Protein AF-A0A1Q3M7L3-F1 (afdb_monomer_lite)

pLDDT: mean 85.65, std 17.69, range [36.06, 98.81]

Secondary structure (DSSP, 8-state):
---PPPPPP--SSSSSSSSSSTTSTTSTT-TTTT-PPPPPPHHHHHHHS-TT-TTHHHHHHHHHHHHHHTT----HHHHHHHHHHHHHHHSS-SS-B-TTHHHHHHHHHHHHHHHHHHHHH-HHHHHHHHHHHHHHHHHSS-GGG-HHHHHHH--BSHHHHHHHHHHHHHHHHH----SSTTGGGGSSHHHHHHH-S--EETTTTEEHHHHHHT-SS---HHHHHHHHTSHHHHHHHHHHHHHSS----SSHHHHHHHHHH-TTHHHHHHHHHHHHHHTT----

Sequence (284 aa):
MNQSFSTRPLLKTFSLLAISISLAACGDNAWWSNSKEPEMKAEQITTVLPPRVNDRQSWSQDIFDIMQQLSIPKTKQNVCSIVAVVDQESNFVADPAVPGLGEKAVKEINTRLKEKFEAKLGETIGGTVAGYFEDVLKNQPSPENNYMSQMRKVRTEREPDLLYREIFDYMSKHYHVSALTGAAKLVGQDIGEKMNPITTLGSMQVHINYAKEHKRQSGNIAELRNDLYTQYGGLYYGIHRLMEYSADYDKAIYRFADYNSGMYSSRNAAFQKMLEVIQGNKVK

Structure (mmCIF, N/CA/C/O backbone):
data_AF-A0A1Q3M7L3-F1
#
_entry.id   AF-A0A1Q3M7L3-F1
#
loop_
_atom_site.group_PDB
_atom_site.id
_atom_site.type_symbol
_atom_site.label_atom_id
_atom_site.label_alt_id
_atom_site.label_comp_id
_atom_site.label_asym_id
_atom_site.label_entity_id
_atom_site.label_seq_id
_atom_site.pdbx_PDB_ins_code
_atom_site.Cartn_x
_atom_site.Cartn_y
_atom_site.Cartn_z
_atom_site.occupancy
_atom_site.B_iso_or_equiv
_atom_site.auth_seq_id
_atom_site.auth_comp_id
_atom_site.auth_asym_id
_atom_site.auth_atom_id
_atom_site.pdbx_PDB_model_num
ATOM 1 N N . MET A 1 1 ? -55.343 39.597 83.951 1.00 40.25 1 MET A N 1
ATOM 2 C CA . MET A 1 1 ? -54.090 40.015 83.284 1.00 40.25 1 MET A CA 1
ATOM 3 C C . MET A 1 1 ? -53.702 38.907 82.320 1.00 40.25 1 MET A C 1
ATOM 5 O O . MET A 1 1 ? -53.258 37.862 82.770 1.00 40.25 1 MET A O 1
ATOM 9 N N . ASN A 1 2 ? -53.979 39.090 81.028 1.00 36.06 2 ASN A N 1
ATOM 10 C CA . ASN A 1 2 ? -53.700 38.099 79.984 1.00 36.06 2 ASN A CA 1
ATOM 11 C C . ASN A 1 2 ? -52.287 38.324 79.436 1.00 36.06 2 ASN A C 1
ATOM 13 O O . ASN A 1 2 ? -51.985 39.433 79.002 1.00 36.06 2 ASN A O 1
ATOM 17 N N . GLN A 1 3 ? -51.447 37.286 79.423 1.00 40.72 3 GLN A N 1
ATOM 18 C CA . GLN A 1 3 ? -50.219 37.265 78.627 1.00 40.72 3 GLN A CA 1
ATOM 19 C C . GLN A 1 3 ? -50.398 36.316 77.439 1.00 40.72 3 GLN A C 1
ATOM 21 O O . GLN A 1 3 ? -50.829 35.176 77.593 1.00 40.72 3 GLN A O 1
ATOM 26 N N . SER A 1 4 ? -50.091 36.837 76.254 1.00 39.91 4 SER A N 1
ATOM 27 C CA . SER A 1 4 ? -50.074 36.142 74.969 1.00 39.91 4 SER A CA 1
ATOM 28 C C . SER A 1 4 ? -48.699 35.503 74.753 1.00 39.91 4 SER A C 1
ATOM 30 O O . SER A 1 4 ? -47.684 36.184 74.901 1.00 39.91 4 SER A O 1
ATOM 32 N N . PHE A 1 5 ? -48.658 34.219 74.389 1.00 44.41 5 PHE A N 1
ATOM 33 C CA . PHE A 1 5 ? -47.443 33.550 73.919 1.00 44.41 5 PHE A CA 1
ATOM 34 C C . PHE A 1 5 ? -47.392 33.580 72.386 1.00 44.41 5 PHE A C 1
ATOM 36 O O . PHE A 1 5 ? -48.286 33.085 71.705 1.00 44.41 5 PHE A O 1
ATOM 43 N N . SER A 1 6 ? -46.317 34.171 71.864 1.00 47.88 6 SER A N 1
ATOM 44 C CA . SER A 1 6 ? -45.993 34.298 70.441 1.00 47.88 6 SER A CA 1
ATOM 45 C C . SER A 1 6 ? -45.294 33.036 69.914 1.00 47.88 6 SER A C 1
ATOM 47 O O . SER A 1 6 ? -44.302 32.579 70.486 1.00 47.88 6 SER A O 1
ATOM 49 N N . THR A 1 7 ? -45.797 32.471 68.815 1.00 51.16 7 THR A N 1
ATOM 50 C CA . THR A 1 7 ? -45.207 31.336 68.085 1.00 51.16 7 THR A CA 1
ATOM 51 C C . THR A 1 7 ? -44.156 31.803 67.068 1.00 51.16 7 THR A C 1
ATOM 53 O O . THR A 1 7 ? -44.411 32.699 66.265 1.00 51.16 7 THR A O 1
ATOM 56 N N . ARG A 1 8 ? -42.975 31.167 67.082 1.00 51.12 8 ARG A N 1
ATOM 57 C CA . ARG A 1 8 ? -41.821 31.407 66.186 1.00 51.12 8 ARG A CA 1
ATOM 58 C C . ARG A 1 8 ? -42.100 31.040 64.711 1.00 51.12 8 ARG A C 1
ATOM 60 O O . ARG A 1 8 ? -42.781 30.043 64.480 1.00 51.12 8 ARG A O 1
ATOM 67 N N . PRO A 1 9 ? -41.453 31.694 63.720 1.00 47.62 9 PRO A N 1
ATOM 68 C CA . PRO A 1 9 ? -41.341 31.180 62.359 1.00 47.62 9 PRO A CA 1
ATOM 69 C C . PRO A 1 9 ? -39.987 30.468 62.168 1.00 47.62 9 PRO A C 1
ATOM 71 O O . PRO A 1 9 ? -38.929 31.082 62.275 1.00 47.62 9 PRO A O 1
ATOM 74 N N . LEU A 1 10 ? -39.999 29.168 61.876 1.00 54.94 10 LEU A N 1
ATOM 75 C CA . LEU A 1 10 ? -38.794 28.370 61.592 1.00 54.94 10 LEU A CA 1
ATOM 76 C C . LEU A 1 10 ? -39.088 27.424 60.421 1.00 54.94 10 LEU A C 1
ATOM 78 O O . LEU A 1 10 ? -39.133 26.212 60.569 1.00 54.94 10 LEU A O 1
ATOM 82 N N . LEU A 1 11 ? -39.401 27.993 59.255 1.00 52.62 11 LEU A N 1
ATOM 83 C CA . LEU A 1 11 ? -39.770 27.216 58.065 1.00 52.62 11 LEU A CA 1
ATOM 84 C C . LEU A 1 11 ? -39.484 27.995 56.771 1.00 52.62 11 LEU A C 1
ATOM 86 O O . LEU A 1 11 ? -40.368 28.179 55.947 1.00 52.62 11 LEU A O 1
ATOM 90 N N . LYS A 1 12 ? -38.257 28.508 56.588 1.00 50.28 12 LYS A N 1
ATOM 91 C CA . LYS A 1 12 ? -37.830 29.121 55.306 1.00 50.28 12 LYS A CA 1
ATOM 92 C C . LYS A 1 12 ? -36.346 28.930 54.948 1.00 50.28 12 LYS A C 1
ATOM 94 O O . LYS A 1 12 ? -35.769 29.781 54.283 1.00 50.28 12 LYS A O 1
ATOM 99 N N . THR A 1 13 ? -35.710 27.825 55.338 1.00 49.66 13 THR A N 1
ATOM 100 C CA . THR A 1 13 ? -34.283 27.594 55.002 1.00 49.66 13 THR A CA 1
ATOM 101 C C . THR A 1 13 ? -33.955 26.251 54.352 1.00 49.66 13 THR A C 1
ATOM 103 O O . THR A 1 13 ? -32.808 26.046 53.975 1.00 49.66 13 THR A O 1
ATOM 106 N N . PHE A 1 14 ? -34.927 25.365 54.108 1.00 47.59 14 PHE A N 1
ATOM 107 C CA . PHE A 1 14 ? -34.635 24.047 53.517 1.00 47.59 14 PHE A CA 1
ATOM 108 C C . PHE A 1 14 ? -34.722 23.961 51.982 1.00 47.59 14 PHE A C 1
ATOM 110 O O . PHE A 1 14 ? -34.291 22.962 51.416 1.00 47.59 14 PHE A O 1
ATOM 117 N N . SER A 1 15 ? -35.198 24.992 51.274 1.00 51.97 15 SER A N 1
ATOM 118 C CA . SER A 1 15 ? -35.387 24.912 49.809 1.00 51.97 15 SER A CA 1
ATOM 119 C C . SER A 1 15 ? -34.178 25.324 48.959 1.00 51.97 15 SER A C 1
ATOM 121 O O . SER A 1 15 ? -34.205 25.108 47.753 1.00 51.97 15 SER A O 1
ATOM 123 N N . LEU A 1 16 ? -33.109 25.882 49.541 1.00 47.12 16 LEU A N 1
ATOM 124 C CA . LEU A 1 16 ? -31.930 26.328 48.776 1.00 47.12 16 LEU A CA 1
ATOM 125 C C . LEU A 1 16 ? -30.779 25.308 48.735 1.00 47.12 16 LEU A C 1
ATOM 127 O O . LEU A 1 16 ? -29.874 25.464 47.922 1.00 47.12 16 LEU A O 1
ATOM 131 N N . LEU A 1 17 ? -30.817 24.247 49.550 1.00 49.66 17 LEU A N 1
ATOM 132 C CA . LEU A 1 17 ? -29.747 23.238 49.580 1.00 49.66 17 LEU A CA 1
ATOM 133 C C . LEU A 1 17 ? -29.962 22.076 48.590 1.00 49.66 17 LEU A C 1
ATOM 135 O O . LEU A 1 17 ? -29.024 21.351 48.282 1.00 49.66 17 LEU A O 1
ATOM 139 N N . ALA A 1 18 ? -31.182 21.895 48.074 1.00 51.25 18 ALA A N 1
ATOM 140 C CA . ALA A 1 18 ? -31.504 20.785 47.173 1.00 51.25 18 ALA A CA 1
ATOM 141 C C . ALA A 1 18 ? -31.146 21.059 45.698 1.00 51.25 18 ALA A C 1
ATOM 143 O O . ALA A 1 18 ? -30.992 20.120 44.927 1.00 51.25 18 ALA A O 1
ATOM 144 N N . ILE A 1 19 ? -30.977 22.326 45.298 1.00 49.59 19 ILE A N 1
ATOM 145 C CA . ILE A 1 19 ? -30.688 22.696 43.899 1.00 49.59 19 ILE A CA 1
ATOM 146 C C . ILE A 1 19 ? -29.181 22.624 43.590 1.00 49.59 19 ILE A C 1
ATOM 148 O O . ILE A 1 19 ? -28.793 22.341 42.456 1.00 49.59 19 ILE A O 1
ATOM 152 N N . SER A 1 20 ? -28.317 22.794 44.593 1.00 49.03 20 SER A N 1
ATOM 153 C CA . SER A 1 20 ? -26.857 22.794 44.430 1.00 49.03 20 SER A CA 1
ATOM 154 C C . SER A 1 20 ? -26.228 21.401 44.282 1.00 49.03 20 SER A C 1
ATOM 156 O O . SER A 1 20 ? -25.102 21.306 43.803 1.00 49.03 20 SER A O 1
ATOM 158 N N . ILE A 1 21 ? -26.940 20.315 44.610 1.00 52.62 21 ILE A N 1
ATOM 159 C CA . ILE A 1 21 ? -26.426 18.939 44.442 1.00 52.62 21 ILE A CA 1
ATOM 160 C C . ILE A 1 21 ? -26.586 18.449 42.988 1.00 52.62 21 ILE A C 1
ATOM 162 O O . ILE A 1 21 ? -25.805 17.627 42.515 1.00 52.62 21 ILE A O 1
ATOM 166 N N . SER A 1 22 ? -27.526 19.015 42.227 1.00 51.97 22 SER A N 1
ATOM 167 C CA . SER A 1 22 ? -27.792 18.645 40.825 1.00 51.97 22 SER A CA 1
ATOM 168 C C . SER A 1 22 ? -26.721 19.108 39.825 1.00 51.97 22 SER A C 1
ATOM 170 O O . SER A 1 22 ? -26.665 18.587 38.716 1.00 51.97 22 SER A O 1
ATOM 172 N N . LEU A 1 23 ? -25.857 20.060 40.195 1.00 52.12 23 LEU A N 1
ATOM 173 C CA . LEU A 1 23 ? -24.807 20.601 39.313 1.00 52.12 23 LEU A CA 1
ATOM 174 C C . LEU A 1 23 ? -23.451 19.889 39.451 1.00 52.12 23 LEU A C 1
ATOM 176 O O . LEU A 1 23 ? -22.585 20.076 38.603 1.00 52.12 23 LEU A O 1
ATOM 180 N N . ALA A 1 24 ? -23.264 19.040 40.468 1.00 50.50 24 ALA A N 1
ATOM 181 C CA . ALA A 1 24 ? -22.031 18.265 40.649 1.00 50.50 24 ALA A CA 1
ATOM 182 C C . ALA A 1 24 ? -22.032 16.914 39.900 1.00 50.50 24 ALA A C 1
ATOM 184 O O . ALA A 1 24 ? -21.013 16.229 39.869 1.00 50.50 24 ALA A O 1
ATOM 185 N N . ALA A 1 25 ? -23.154 16.526 39.279 1.00 45.81 25 ALA A N 1
ATOM 186 C CA . ALA A 1 25 ? -23.297 15.251 38.568 1.00 45.81 25 ALA A CA 1
ATOM 187 C C . ALA A 1 25 ? -22.811 15.278 37.101 1.00 45.81 25 ALA A C 1
ATOM 189 O O . ALA A 1 25 ? -22.721 14.225 36.476 1.00 45.81 25 ALA A O 1
ATOM 190 N N . CYS A 1 26 ? -22.467 16.454 36.564 1.00 50.59 26 CYS A N 1
ATOM 191 C CA . CYS A 1 26 ? -21.961 16.639 35.195 1.00 50.59 26 CYS A CA 1
ATOM 192 C C . CYS A 1 26 ? -20.503 17.133 35.172 1.00 50.59 26 CYS A C 1
ATOM 194 O O . CYS A 1 26 ? -20.131 17.930 34.316 1.00 50.59 26 CYS A O 1
ATOM 196 N N . GLY A 1 27 ? -19.692 16.716 36.146 1.00 48.38 27 GLY A N 1
ATOM 197 C CA . GLY A 1 27 ? -18.242 16.905 36.116 1.00 48.38 27 GLY A CA 1
ATOM 198 C C . GLY A 1 27 ? -17.534 15.616 35.707 1.00 48.38 27 GLY A C 1
ATOM 199 O O . GLY A 1 27 ? -18.051 14.525 35.951 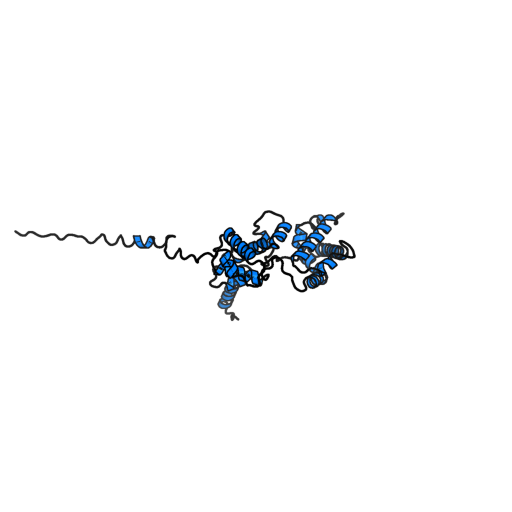1.00 48.38 27 GLY A O 1
ATOM 200 N N . ASP A 1 28 ? -16.320 15.732 35.167 1.00 54.16 28 ASP A N 1
ATOM 201 C CA . ASP A 1 28 ? -15.468 14.611 34.723 1.00 54.16 28 ASP A CA 1
ATOM 202 C C . ASP A 1 28 ? -15.196 13.541 35.807 1.00 54.16 28 ASP A C 1
ATOM 204 O O . ASP A 1 28 ? -14.706 12.456 35.503 1.00 54.16 28 ASP A O 1
ATOM 208 N N . ASN A 1 29 ? -15.575 13.807 37.062 1.00 53.25 29 ASN A N 1
ATOM 209 C CA . ASN A 1 29 ? -15.469 12.922 38.225 1.00 53.25 29 ASN A CA 1
ATOM 210 C C . ASN A 1 29 ? -16.694 12.017 38.464 1.00 53.25 29 ASN A C 1
ATOM 212 O O . ASN A 1 29 ? -16.808 11.416 39.535 1.00 53.25 29 ASN A O 1
ATOM 216 N N . ALA A 1 30 ? -17.643 11.926 37.529 1.00 55.34 30 ALA A N 1
ATOM 217 C CA . ALA A 1 30 ? -18.762 11.006 37.685 1.00 55.34 30 ALA A CA 1
ATOM 218 C C . ALA A 1 30 ? -18.268 9.545 37.758 1.00 55.34 30 ALA A C 1
ATOM 220 O O . ALA A 1 30 ? -17.515 9.078 36.920 1.00 55.34 30 ALA A O 1
ATOM 221 N N . TRP A 1 31 ? -18.721 8.769 38.738 1.00 49.25 31 TRP A N 1
ATOM 222 C CA . TRP A 1 31 ? -18.405 7.337 38.878 1.00 49.25 31 TRP A CA 1
ATOM 223 C C . TRP A 1 31 ? -18.683 6.469 37.629 1.00 49.25 31 TRP A C 1
ATOM 225 O O . TRP A 1 31 ? -18.065 5.418 37.481 1.00 49.25 31 TRP A O 1
ATOM 235 N N . TRP A 1 32 ? -19.547 6.910 36.704 1.00 53.03 32 TRP A N 1
ATOM 236 C CA . TRP A 1 32 ? -19.733 6.285 35.386 1.00 53.03 32 TRP A CA 1
ATOM 237 C C . TRP A 1 32 ? -18.774 6.806 34.297 1.00 53.03 32 TRP A C 1
ATOM 239 O O . TRP A 1 32 ? -18.553 6.093 33.319 1.00 53.03 32 TRP A O 1
ATOM 249 N N . SER A 1 33 ? -18.167 7.995 34.448 1.00 45.88 33 SER A N 1
ATOM 250 C CA . SER A 1 33 ? -17.200 8.560 33.481 1.00 45.88 33 SER A CA 1
ATOM 251 C C . SER A 1 33 ? -15.890 7.767 33.430 1.00 45.88 33 SER A C 1
ATOM 253 O O . SER A 1 33 ? -15.196 7.778 32.416 1.00 45.88 33 SER A O 1
ATOM 255 N N . ASN A 1 34 ? -15.576 7.039 34.506 1.00 47.53 34 ASN A N 1
ATOM 256 C CA . ASN A 1 34 ? -14.353 6.250 34.656 1.00 47.53 34 ASN A CA 1
ATOM 257 C C . ASN A 1 34 ? -14.520 4.754 34.361 1.00 47.53 34 ASN A C 1
ATOM 259 O O . ASN A 1 34 ? -13.608 3.973 34.624 1.00 47.53 34 ASN A O 1
ATOM 263 N N . SER A 1 35 ? -15.631 4.334 33.755 1.00 48.34 35 SER A N 1
ATOM 264 C CA . SER A 1 35 ? -15.776 2.964 33.243 1.00 48.34 35 SER A CA 1
ATOM 265 C C . SER A 1 35 ? -15.018 2.760 31.920 1.00 48.34 35 SER A C 1
ATOM 267 O O . SER A 1 35 ? -15.532 2.168 30.975 1.00 48.34 35 SER A O 1
ATOM 269 N N . LYS A 1 36 ? -13.778 3.265 31.825 1.00 61.66 36 LYS A N 1
ATOM 270 C CA . LYS A 1 36 ? -12.899 2.938 30.699 1.00 61.66 36 LYS A CA 1
ATOM 271 C C . LYS A 1 36 ? -12.668 1.432 30.738 1.00 61.66 36 LYS A C 1
ATOM 273 O O . LYS A 1 36 ? -12.165 0.916 31.737 1.00 61.66 36 LYS A O 1
ATOM 278 N N . GLU A 1 37 ? -13.075 0.731 29.679 1.00 66.12 37 GLU A N 1
ATOM 279 C CA . GLU A 1 37 ? -12.712 -0.674 29.500 1.00 66.12 37 GLU A CA 1
ATOM 280 C C . GLU A 1 37 ? -11.207 -0.849 29.763 1.00 66.12 37 GLU A C 1
ATOM 282 O O . GLU A 1 37 ? -10.416 0.021 29.379 1.00 66.12 37 GLU A O 1
ATOM 287 N N . PRO A 1 38 ? -10.792 -1.944 30.423 1.00 80.38 38 PRO A N 1
ATOM 288 C CA . PRO A 1 38 ? -9.390 -2.155 30.746 1.00 80.38 38 PRO A CA 1
ATOM 289 C C . PRO A 1 38 ? -8.544 -2.151 29.468 1.00 80.38 38 PRO A C 1
ATOM 291 O O . PRO A 1 38 ? -8.836 -2.877 28.516 1.00 80.38 38 PRO A O 1
ATOM 294 N N . GLU A 1 39 ? -7.485 -1.339 29.456 1.00 90.75 39 GLU A N 1
ATOM 295 C CA . GLU A 1 39 ? -6.538 -1.310 28.344 1.00 90.75 39 GLU A CA 1
ATOM 296 C C . GLU A 1 39 ? -5.699 -2.591 28.311 1.00 90.75 39 GLU A C 1
ATOM 298 O O . GLU A 1 39 ? -5.135 -3.020 29.320 1.00 90.75 39 GLU A O 1
ATOM 303 N N . MET A 1 40 ? -5.606 -3.193 27.128 1.00 94.25 40 MET A N 1
ATOM 304 C CA . MET A 1 40 ? -4.792 -4.374 26.882 1.00 94.25 40 MET A CA 1
ATOM 305 C C . MET A 1 40 ? -3.304 -4.011 26.833 1.00 94.25 40 MET A C 1
ATOM 307 O O . MET A 1 40 ? -2.897 -3.048 26.181 1.00 94.25 40 MET A O 1
ATOM 311 N N . LYS A 1 41 ? -2.483 -4.836 27.486 1.00 94.50 41 LYS A N 1
ATOM 312 C CA . LYS A 1 41 ? -1.022 -4.855 27.334 1.00 94.50 41 LYS A CA 1
ATOM 313 C C . LYS A 1 41 ? -0.614 -5.647 26.089 1.00 94.50 41 LYS A C 1
ATOM 315 O O . LYS A 1 41 ? -1.384 -6.491 25.624 1.00 94.50 41 LYS A O 1
ATOM 320 N N . ALA A 1 42 ? 0.605 -5.437 25.594 1.00 93.12 42 ALA A N 1
ATOM 321 C CA . ALA A 1 42 ? 1.134 -6.139 24.420 1.00 93.12 42 ALA A CA 1
ATOM 322 C C . ALA A 1 42 ? 1.025 -7.674 24.543 1.00 93.12 42 ALA A C 1
ATOM 324 O O . ALA A 1 42 ? 0.589 -8.343 23.606 1.00 93.12 42 ALA A O 1
ATOM 325 N N . GLU A 1 43 ? 1.285 -8.247 25.724 1.00 94.25 43 GLU A N 1
ATOM 326 C CA . GLU A 1 43 ? 1.196 -9.698 25.947 1.00 94.25 43 GLU A CA 1
ATOM 327 C C . GLU A 1 43 ? -0.241 -10.217 25.821 1.00 94.25 43 GLU A C 1
ATOM 329 O O . GLU A 1 43 ? -0.471 -11.328 25.344 1.00 94.25 43 GLU A O 1
ATOM 334 N N . GLN A 1 44 ? -1.227 -9.408 26.219 1.00 95.81 44 GLN A N 1
ATOM 335 C CA . GLN A 1 44 ? -2.643 -9.738 26.061 1.00 95.81 44 GLN A CA 1
ATOM 336 C C . GLN A 1 44 ? -3.071 -9.625 24.597 1.00 95.81 44 GLN A C 1
ATOM 338 O O . GLN A 1 44 ? -3.879 -10.437 24.147 1.00 95.81 44 GLN A O 1
ATOM 343 N N . ILE A 1 45 ? -2.510 -8.680 23.835 1.00 96.94 45 ILE A N 1
ATOM 344 C CA . ILE A 1 45 ? -2.736 -8.587 22.386 1.00 96.94 45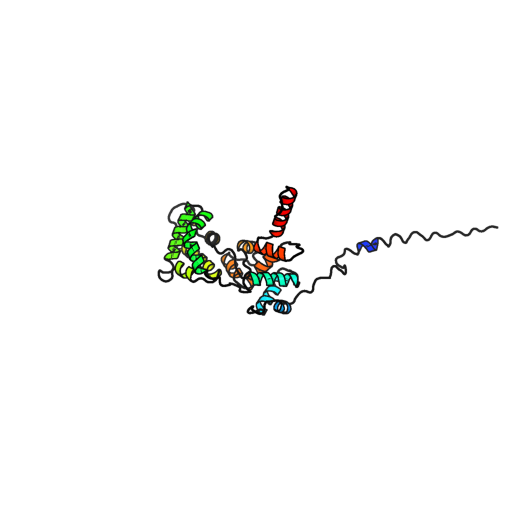 ILE A CA 1
ATOM 345 C C . ILE A 1 45 ? -2.229 -9.861 21.700 1.00 96.94 45 ILE A C 1
ATOM 347 O O . ILE A 1 45 ? -2.962 -10.450 20.910 1.00 96.94 45 ILE A O 1
ATOM 351 N N . THR A 1 46 ? -1.054 -10.381 22.076 1.00 97.62 46 THR A N 1
ATOM 352 C CA . THR A 1 46 ? -0.527 -11.654 21.541 1.00 97.62 46 THR A CA 1
ATOM 353 C C . THR A 1 46 ? -1.537 -12.806 21.653 1.00 97.62 46 THR A C 1
ATOM 355 O O . THR A 1 46 ? -1.614 -13.649 20.758 1.00 97.62 46 THR A O 1
ATOM 358 N N . THR A 1 47 ? -2.345 -12.845 22.721 1.00 95.25 47 THR A N 1
ATOM 359 C CA . THR A 1 47 ? -3.340 -13.915 22.938 1.00 95.25 47 THR A CA 1
ATOM 360 C C . THR A 1 47 ? -4.527 -13.886 21.978 1.00 95.25 47 THR A C 1
ATOM 362 O O . THR A 1 47 ? -5.164 -14.922 21.793 1.00 95.25 47 THR A O 1
ATOM 365 N N . VAL A 1 48 ? -4.825 -12.738 21.361 1.00 95.75 48 VAL A N 1
ATOM 366 C CA . VAL A 1 48 ? -5.940 -12.604 20.409 1.00 95.75 48 VAL A CA 1
ATOM 367 C C . VAL A 1 48 ? -5.494 -12.721 18.950 1.00 95.75 48 VAL A C 1
ATOM 369 O O . VAL A 1 48 ? -6.344 -12.787 18.064 1.00 95.75 48 VAL A O 1
ATOM 372 N N . LEU A 1 49 ? -4.184 -12.789 18.687 1.00 97.12 49 LEU A N 1
ATOM 373 C CA . LEU A 1 49 ? -3.654 -13.062 17.351 1.00 97.12 49 LEU A CA 1
ATOM 374 C C . LEU A 1 49 ? -3.883 -14.538 16.973 1.00 97.12 49 LEU A C 1
ATOM 376 O O . LEU A 1 49 ? -3.635 -15.426 17.802 1.00 97.12 49 LEU A O 1
ATOM 380 N N . PRO A 1 50 ? -4.276 -14.838 15.717 1.00 97.00 50 PRO A N 1
ATOM 381 C CA . PRO A 1 50 ? -4.441 -16.213 15.260 1.00 97.00 50 PRO A CA 1
ATOM 382 C C . PRO A 1 50 ? -3.162 -17.044 15.464 1.00 97.00 50 PRO A C 1
ATOM 384 O O . PRO A 1 50 ? -2.063 -16.560 15.191 1.00 97.00 50 PRO A O 1
ATOM 387 N N . PRO A 1 51 ? -3.258 -18.318 15.885 1.00 96.19 51 PRO A N 1
ATOM 388 C CA . PRO A 1 51 ? -2.086 -19.132 16.223 1.00 96.19 51 PRO A CA 1
ATOM 389 C C . PRO A 1 51 ? -1.164 -19.426 15.030 1.00 96.19 51 PRO A C 1
ATOM 391 O O . PRO A 1 51 ? -0.008 -19.775 15.239 1.00 96.19 51 PRO A O 1
ATOM 394 N N . ARG A 1 52 ? -1.663 -19.271 13.795 1.00 97.06 52 ARG A N 1
ATOM 395 C CA . ARG A 1 52 ? -0.898 -19.449 12.548 1.00 97.06 52 ARG A CA 1
ATOM 396 C C . ARG A 1 52 ? 0.022 -18.276 12.195 1.00 97.06 52 ARG A C 1
ATOM 398 O O . ARG A 1 52 ? 0.771 -18.377 11.230 1.00 97.06 52 ARG A O 1
ATOM 405 N N . VAL A 1 53 ? -0.090 -17.150 12.899 1.00 97.75 53 VAL A N 1
ATOM 406 C CA . VAL A 1 53 ? 0.712 -15.956 12.620 1.00 97.75 53 VAL A CA 1
ATOM 407 C C . VAL A 1 53 ? 2.156 -16.204 13.050 1.00 97.75 53 VAL A C 1
ATOM 409 O O . VAL A 1 53 ? 2.413 -16.646 14.172 1.00 97.75 53 VAL A O 1
ATOM 412 N N . ASN A 1 54 ? 3.100 -15.905 12.162 1.00 96.38 54 ASN A N 1
ATOM 413 C CA . ASN A 1 54 ? 4.523 -15.930 12.482 1.00 96.38 54 ASN A CA 1
ATOM 414 C C . ASN A 1 54 ? 4.899 -14.665 13.261 1.00 96.38 54 ASN A C 1
ATOM 416 O O . ASN A 1 54 ? 4.374 -13.594 12.981 1.00 96.38 54 ASN A O 1
ATOM 420 N N . ASP A 1 55 ? 5.804 -14.799 14.233 1.00 96.12 55 ASP A N 1
ATOM 421 C CA . ASP A 1 55 ? 6.293 -13.686 15.062 1.00 96.12 55 ASP A CA 1
ATOM 422 C C . ASP A 1 55 ? 5.180 -12.832 15.710 1.00 96.12 55 ASP A C 1
ATOM 424 O O . ASP A 1 55 ? 5.170 -11.602 15.670 1.00 96.12 55 ASP A O 1
ATOM 428 N N . ARG A 1 56 ? 4.195 -13.500 16.332 1.00 98.00 56 ARG A N 1
ATOM 429 C CA . ARG A 1 56 ? 3.061 -12.836 17.012 1.00 98.00 56 ARG A CA 1
ATOM 430 C C . ARG A 1 56 ? 3.483 -11.788 18.037 1.00 98.00 56 ARG A C 1
ATOM 432 O O . ARG A 1 56 ? 2.722 -10.858 18.271 1.00 98.00 56 ARG A O 1
ATOM 439 N N . GLN A 1 57 ? 4.650 -11.970 18.654 1.00 98.12 57 GLN A N 1
ATOM 440 C CA . GLN A 1 57 ? 5.205 -11.036 19.627 1.00 98.12 57 GLN A CA 1
ATOM 441 C C . GLN A 1 57 ? 5.565 -9.702 18.959 1.00 98.12 57 GLN A C 1
ATOM 443 O O . GLN A 1 57 ? 5.245 -8.651 19.503 1.00 98.12 57 GLN A O 1
ATOM 448 N N . SER A 1 58 ? 6.193 -9.734 17.778 1.00 98.44 58 SER A N 1
ATOM 449 C CA . SER A 1 58 ? 6.512 -8.514 17.036 1.00 98.44 58 SER A CA 1
ATOM 450 C C . SER A 1 58 ? 5.243 -7.791 16.574 1.00 98.44 58 SER A C 1
ATOM 452 O O . SER A 1 58 ? 5.099 -6.595 16.817 1.00 98.44 58 SER A O 1
ATOM 454 N N . TRP A 1 59 ? 4.270 -8.513 16.008 1.00 98.62 59 TRP A N 1
ATOM 455 C CA . TRP A 1 59 ? 2.999 -7.914 15.577 1.00 98.62 59 TRP A CA 1
ATOM 456 C C . TRP A 1 59 ? 2.192 -7.308 16.728 1.00 98.62 59 TRP A C 1
ATOM 458 O O . TRP A 1 59 ? 1.618 -6.232 16.576 1.00 98.62 59 TRP A O 1
ATOM 468 N N . SER A 1 60 ? 2.116 -7.985 17.878 1.00 98.44 60 SER A N 1
ATOM 469 C CA . SER A 1 60 ? 1.383 -7.457 19.031 1.00 98.44 60 SER A CA 1
ATOM 470 C C . SER A 1 60 ? 2.058 -6.228 19.633 1.00 98.44 60 SER A C 1
ATOM 472 O O . SER A 1 60 ? 1.353 -5.297 20.028 1.00 98.44 60 SER A O 1
ATOM 474 N N . GLN A 1 61 ? 3.394 -6.203 19.657 1.00 98.69 61 GLN A N 1
ATOM 475 C CA . GLN A 1 61 ? 4.167 -5.050 20.102 1.00 98.69 61 GLN A CA 1
ATOM 476 C C . GLN A 1 61 ? 3.953 -3.848 19.177 1.00 98.69 61 GLN A C 1
ATOM 478 O O . GLN A 1 61 ? 3.609 -2.773 19.659 1.00 98.69 61 GLN A O 1
ATOM 483 N N . ASP A 1 62 ? 4.035 -4.039 17.859 1.00 98.81 62 ASP A N 1
ATOM 484 C CA . ASP A 1 62 ? 3.797 -2.958 16.900 1.00 98.81 62 ASP A CA 1
ATOM 485 C C . ASP A 1 62 ? 2.367 -2.403 17.009 1.00 98.81 62 ASP A C 1
ATOM 487 O O . ASP A 1 62 ? 2.180 -1.188 17.041 1.00 98.81 62 ASP A O 1
ATOM 491 N N . ILE A 1 63 ? 1.346 -3.269 17.122 1.00 98.81 63 ILE A N 1
ATOM 492 C CA . ILE A 1 63 ? -0.047 -2.836 17.342 1.00 98.81 63 ILE A CA 1
ATOM 493 C C . ILE A 1 63 ? -0.151 -2.015 18.632 1.00 98.81 63 ILE A C 1
ATOM 495 O O . ILE A 1 63 ? -0.758 -0.943 18.624 1.00 98.81 63 ILE A O 1
ATOM 499 N N . PHE A 1 64 ? 0.439 -2.495 19.731 1.00 98.69 64 PHE A N 1
ATOM 500 C CA . PHE A 1 64 ? 0.443 -1.785 21.009 1.00 98.69 64 PHE A CA 1
ATOM 501 C C . PHE A 1 64 ? 1.076 -0.394 20.877 1.00 98.69 64 PHE A C 1
ATOM 503 O O . PHE A 1 64 ? 0.463 0.599 21.279 1.00 98.69 64 PHE A O 1
ATOM 510 N N . ASP A 1 65 ? 2.266 -0.319 20.281 1.00 98.75 65 ASP A N 1
ATOM 511 C CA . ASP A 1 65 ? 3.039 0.915 20.144 1.00 98.75 65 ASP A CA 1
ATOM 512 C C . ASP A 1 65 ? 2.343 1.923 19.230 1.00 98.75 65 ASP A C 1
ATOM 514 O O . ASP A 1 65 ? 2.289 3.111 19.545 1.00 98.75 65 ASP A O 1
ATOM 518 N N . ILE A 1 66 ? 1.741 1.465 18.130 1.00 98.69 66 ILE A N 1
ATOM 519 C CA . ILE A 1 66 ? 0.980 2.328 17.220 1.00 98.69 66 ILE A CA 1
ATOM 520 C C . ILE A 1 66 ? -0.270 2.870 17.911 1.00 98.69 66 ILE A C 1
ATOM 522 O O . ILE A 1 66 ? -0.533 4.070 17.840 1.00 98.69 66 ILE A O 1
ATOM 526 N N . MET A 1 67 ? -1.034 2.022 18.608 1.00 98.38 67 MET A N 1
ATOM 527 C CA . MET A 1 67 ? -2.208 2.480 19.358 1.00 98.38 67 MET A CA 1
ATOM 528 C C . MET A 1 67 ? -1.813 3.491 20.436 1.00 98.38 67 MET A C 1
ATOM 530 O O . MET A 1 67 ? -2.502 4.489 20.625 1.00 98.38 67 MET A O 1
ATOM 534 N N . GLN A 1 68 ? -0.682 3.270 21.110 1.00 98.00 68 GLN A N 1
ATOM 535 C CA . GLN A 1 68 ? -0.140 4.213 22.081 1.00 98.00 68 GLN A CA 1
ATOM 536 C C . GLN A 1 68 ? 0.259 5.544 21.428 1.00 98.00 68 GLN A C 1
ATOM 538 O O . GLN A 1 68 ? -0.088 6.602 21.950 1.00 98.00 68 GLN A O 1
ATOM 543 N N . GLN A 1 69 ? 0.958 5.502 20.292 1.00 97.88 69 GLN A N 1
ATOM 544 C CA . GLN A 1 69 ? 1.401 6.686 19.555 1.00 97.88 69 GLN A CA 1
ATOM 545 C C . GLN A 1 69 ? 0.222 7.522 19.041 1.00 97.88 69 GLN A C 1
ATOM 547 O O . GLN A 1 69 ? 0.253 8.747 19.132 1.00 97.88 69 GLN A O 1
ATOM 552 N N . LEU A 1 70 ? -0.818 6.867 18.525 1.00 97.38 70 LEU A N 1
ATOM 553 C CA . LEU A 1 70 ? -2.026 7.512 18.004 1.00 97.38 70 LEU A CA 1
ATOM 554 C C . LEU A 1 70 ? -3.045 7.851 19.104 1.00 97.38 70 LEU A C 1
ATOM 556 O O . LEU A 1 70 ? -4.113 8.374 18.823 1.00 97.38 70 LEU A O 1
ATOM 560 N N . SER A 1 71 ? -2.731 7.581 20.378 1.00 96.19 71 SER A N 1
ATOM 561 C CA . SER A 1 71 ? -3.658 7.775 21.505 1.00 96.19 71 SER A CA 1
ATOM 562 C C . SER A 1 71 ? -4.993 7.029 21.341 1.00 96.19 71 SER A C 1
ATOM 564 O O . SER A 1 71 ? -6.025 7.445 21.870 1.00 96.19 71 SER A O 1
ATOM 566 N N . ILE A 1 72 ? -4.972 5.891 20.644 1.00 95.56 72 ILE A N 1
ATOM 567 C CA . ILE A 1 72 ? -6.127 5.012 20.473 1.00 95.56 72 ILE A CA 1
ATOM 568 C C . ILE A 1 72 ? -6.294 4.173 21.751 1.00 95.56 72 ILE A C 1
ATOM 570 O O . ILE A 1 72 ? -5.359 3.468 22.152 1.00 95.56 72 ILE A O 1
ATOM 574 N N . PRO A 1 73 ? -7.485 4.164 22.380 1.00 94.25 73 PRO A N 1
ATOM 575 C CA . PRO A 1 73 ? -7.754 3.299 23.522 1.00 94.25 73 PRO A CA 1
ATOM 576 C C . PRO A 1 73 ? -7.527 1.825 23.171 1.00 94.25 73 PRO A C 1
ATOM 578 O O . PRO A 1 73 ? -8.118 1.305 22.220 1.00 94.25 73 PRO A O 1
ATOM 581 N N . LYS A 1 74 ? -6.707 1.127 23.962 1.00 95.44 74 LYS A N 1
ATOM 582 C CA . LYS A 1 74 ? -6.339 -0.288 23.757 1.00 95.44 74 LYS A CA 1
ATOM 583 C C . LYS A 1 74 ? -7.410 -1.248 24.275 1.00 95.44 74 LYS A C 1
ATOM 585 O O . LYS A 1 74 ? -7.114 -2.220 24.962 1.00 95.44 74 LYS A O 1
ATOM 590 N N . THR A 1 75 ? -8.671 -0.950 23.983 1.00 93.56 75 THR A N 1
ATOM 591 C CA . THR A 1 75 ? -9.803 -1.791 24.371 1.00 93.56 75 THR A CA 1
ATOM 592 C C . THR A 1 75 ? -9.809 -3.091 23.575 1.00 93.56 75 THR A C 1
ATOM 594 O O . THR A 1 75 ? -9.294 -3.154 22.454 1.00 93.56 75 THR A O 1
ATOM 597 N N . LYS A 1 76 ? -10.454 -4.132 24.112 1.00 91.94 76 LYS A N 1
ATOM 598 C CA . LYS A 1 76 ? -10.596 -5.412 23.403 1.00 91.94 76 LYS A CA 1
ATOM 599 C C . LYS A 1 76 ? -11.270 -5.229 22.045 1.00 91.94 76 LYS A C 1
ATOM 601 O O . LYS A 1 76 ? -10.841 -5.833 21.067 1.00 91.94 76 LYS A O 1
ATOM 606 N N . GLN A 1 77 ? -12.289 -4.375 21.969 1.00 90.56 77 GLN A N 1
ATOM 607 C CA . GLN A 1 77 ? -12.982 -4.082 20.717 1.00 90.56 77 GLN A CA 1
ATOM 608 C C . GLN A 1 77 ? -12.049 -3.461 19.668 1.00 90.56 77 GLN A C 1
ATOM 610 O O . GLN A 1 77 ? -12.042 -3.915 18.521 1.00 90.56 77 GLN A O 1
ATOM 615 N N . ASN A 1 78 ? -11.244 -2.465 20.045 1.00 93.38 78 ASN A N 1
ATOM 616 C CA . ASN A 1 78 ? -10.328 -1.798 19.118 1.00 93.38 78 ASN A CA 1
ATOM 617 C C . ASN A 1 78 ? -9.214 -2.744 18.661 1.00 93.38 78 ASN A C 1
ATOM 619 O O . ASN A 1 78 ? -8.976 -2.875 17.461 1.00 93.38 78 ASN A O 1
ATOM 623 N N . VAL A 1 79 ? -8.597 -3.468 19.599 1.00 96.56 79 VAL A N 1
ATOM 624 C CA . VAL A 1 79 ? -7.553 -4.457 19.295 1.00 96.56 79 VAL A CA 1
ATOM 625 C C . VAL A 1 79 ? -8.089 -5.541 18.360 1.00 96.56 79 VAL A C 1
ATOM 627 O O . VAL A 1 79 ? -7.480 -5.815 17.329 1.00 96.56 79 VAL A O 1
ATOM 630 N N . CYS A 1 80 ? -9.245 -6.137 18.667 1.00 94.94 80 CYS A N 1
ATOM 631 C CA . CYS A 1 80 ? -9.834 -7.169 17.813 1.00 94.94 80 CYS A CA 1
ATOM 632 C C . CYS A 1 80 ? -10.237 -6.629 16.433 1.00 94.94 80 CYS A C 1
ATOM 634 O O . CYS A 1 80 ? -10.166 -7.376 15.462 1.00 94.94 80 CYS A O 1
ATOM 636 N N . SER A 1 81 ? -10.619 -5.352 16.324 1.00 95.12 81 SER A N 1
ATOM 637 C CA . SER A 1 81 ? -10.909 -4.726 15.028 1.00 95.12 81 SER A CA 1
ATOM 638 C C . SER A 1 81 ? -9.651 -4.596 14.170 1.00 95.12 81 SER A C 1
ATOM 640 O O . SER A 1 81 ? -9.671 -4.966 13.000 1.00 95.12 81 SER A O 1
ATOM 642 N N . ILE A 1 82 ? -8.542 -4.141 14.759 1.00 97.62 82 ILE A N 1
ATOM 643 C CA . ILE A 1 82 ? -7.241 -4.057 14.082 1.00 97.62 82 ILE A CA 1
ATOM 644 C C . ILE A 1 82 ? -6.775 -5.449 13.647 1.00 97.62 82 ILE A C 1
ATOM 646 O O . ILE A 1 82 ? -6.456 -5.651 12.478 1.00 97.62 82 ILE A O 1
ATOM 650 N N . VAL A 1 83 ? -6.795 -6.421 14.566 1.00 97.94 83 VAL A N 1
ATOM 651 C CA . VAL A 1 83 ? -6.392 -7.808 14.292 1.00 97.94 83 VAL A CA 1
ATOM 652 C C . VAL A 1 83 ? -7.215 -8.409 13.157 1.00 97.94 83 VAL A C 1
ATOM 654 O O . VAL A 1 83 ? -6.638 -9.017 12.263 1.00 97.94 83 VAL A O 1
ATOM 657 N N . ALA A 1 84 ? -8.537 -8.213 13.155 1.00 96.62 84 ALA A N 1
ATOM 658 C CA . ALA A 1 84 ? -9.407 -8.733 12.105 1.00 96.62 84 ALA A CA 1
ATOM 659 C C . ALA A 1 84 ? -9.078 -8.150 10.721 1.00 96.62 84 ALA A C 1
ATOM 661 O O . ALA A 1 84 ? -9.053 -8.896 9.746 1.00 96.62 84 ALA A O 1
ATOM 662 N N . VAL A 1 85 ? -8.797 -6.844 10.634 1.00 97.25 85 VAL A N 1
ATOM 663 C CA . VAL A 1 85 ? -8.444 -6.201 9.359 1.00 97.25 85 VAL A CA 1
ATOM 664 C C . VAL A 1 85 ? -7.081 -6.683 8.869 1.00 97.25 85 VAL A C 1
ATOM 666 O O . VAL A 1 85 ? -6.985 -7.148 7.743 1.00 97.25 85 VAL A O 1
ATOM 669 N N . VAL A 1 86 ? -6.034 -6.662 9.700 1.00 98.12 86 VAL A N 1
ATOM 670 C CA . VAL A 1 86 ? -4.697 -7.142 9.282 1.00 98.12 86 VAL A CA 1
ATOM 671 C C . VAL A 1 86 ? -4.747 -8.606 8.835 1.00 98.12 86 VAL A C 1
ATOM 673 O O . VAL A 1 86 ? -4.106 -8.988 7.853 1.00 98.12 86 VAL A O 1
ATOM 676 N N . ASP A 1 87 ? -5.525 -9.430 9.539 1.00 97.31 87 ASP A N 1
ATOM 677 C CA . ASP A 1 87 ? -5.695 -10.834 9.189 1.00 97.31 87 ASP A CA 1
ATOM 678 C C . ASP A 1 87 ? -6.387 -11.020 7.834 1.00 97.31 87 ASP A C 1
ATOM 680 O O . ASP A 1 87 ? -5.949 -11.848 7.037 1.00 97.31 87 ASP A O 1
ATOM 684 N N . GLN A 1 88 ? -7.430 -10.228 7.561 1.00 95.88 88 GLN A N 1
ATOM 685 C CA . GLN A 1 88 ? -8.149 -10.232 6.288 1.00 95.88 88 GLN A CA 1
ATOM 686 C C . GLN A 1 88 ? -7.270 -9.752 5.127 1.00 95.88 88 GLN A C 1
ATOM 688 O O . GLN A 1 88 ? -7.286 -10.371 4.065 1.00 95.88 88 GLN A O 1
ATOM 693 N N . GLU A 1 89 ? -6.536 -8.656 5.320 1.00 96.31 89 GLU A N 1
ATOM 694 C CA . GLU A 1 89 ? -5.811 -7.984 4.237 1.00 96.31 89 GLU A CA 1
ATOM 695 C C . GLU A 1 89 ? -4.527 -8.718 3.842 1.00 96.31 89 GLU A C 1
ATOM 697 O O . GLU A 1 89 ? -4.168 -8.760 2.667 1.00 96.31 89 GLU A O 1
ATOM 702 N N . SER A 1 90 ? -3.813 -9.305 4.807 1.00 97.12 90 SER A N 1
ATOM 703 C CA . SER A 1 90 ? -2.492 -9.886 4.534 1.00 97.12 90 SER A CA 1
ATOM 704 C C . SER A 1 90 ? -2.174 -11.170 5.277 1.00 97.12 90 SER A C 1
ATOM 706 O O . SER A 1 90 ? -1.082 -11.712 5.092 1.00 97.12 90 SER A O 1
ATOM 708 N N . ASN A 1 91 ? -3.083 -11.670 6.121 1.00 97.25 91 ASN A N 1
ATOM 709 C CA . ASN A 1 91 ? -2.819 -12.835 6.963 1.00 97.25 91 ASN A CA 1
ATOM 710 C C . ASN A 1 91 ? -1.565 -12.616 7.844 1.00 97.25 91 ASN A C 1
ATOM 712 O O . ASN A 1 91 ? -0.789 -13.547 8.071 1.00 97.25 91 ASN A O 1
ATOM 716 N N . PHE A 1 92 ? -1.360 -11.378 8.322 1.00 98.31 92 PHE A N 1
ATOM 717 C CA . PHE A 1 92 ? -0.171 -10.946 9.073 1.00 98.31 92 PHE A CA 1
ATOM 718 C C . PHE A 1 92 ? 1.147 -11.178 8.318 1.00 98.31 92 PHE A C 1
ATOM 720 O O . PHE A 1 92 ? 2.105 -11.760 8.835 1.00 98.31 92 PHE A O 1
ATOM 727 N N . VAL A 1 93 ? 1.204 -10.707 7.074 1.00 98.12 93 VAL A N 1
ATOM 728 C CA . VAL A 1 93 ? 2.431 -10.671 6.271 1.00 98.12 93 VAL A CA 1
ATOM 729 C C . VAL A 1 93 ? 2.628 -9.242 5.774 1.00 98.12 93 VAL A C 1
ATOM 731 O O . VAL A 1 93 ? 1.722 -8.654 5.200 1.00 98.12 93 VAL A O 1
ATOM 734 N N . ALA A 1 94 ? 3.802 -8.653 6.011 1.00 97.75 94 ALA A N 1
ATOM 735 C CA . ALA A 1 94 ? 4.065 -7.254 5.649 1.00 97.75 94 ALA A CA 1
ATOM 736 C C . ALA A 1 94 ? 3.932 -6.986 4.138 1.00 97.75 94 ALA A C 1
ATOM 738 O O . ALA A 1 94 ? 3.387 -5.963 3.730 1.00 97.75 94 ALA A O 1
ATOM 739 N N . ASP A 1 95 ? 4.400 -7.936 3.331 1.00 96.75 95 ASP A N 1
ATOM 740 C CA . ASP A 1 95 ? 4.369 -7.914 1.869 1.00 96.75 95 ASP A CA 1
ATOM 741 C C . ASP A 1 95 ? 3.928 -9.306 1.371 1.00 96.75 95 ASP A C 1
ATOM 743 O O . ASP A 1 95 ? 4.771 -10.173 1.114 1.00 96.75 95 ASP A O 1
ATOM 747 N N . PRO A 1 96 ? 2.611 -9.602 1.376 1.00 94.56 96 PRO A N 1
ATOM 748 C CA . PRO A 1 96 ? 2.098 -10.933 1.070 1.00 94.56 96 PRO A CA 1
ATOM 749 C C . PRO A 1 96 ? 2.283 -11.290 -0.409 1.00 94.56 96 PRO A C 1
ATOM 751 O O . PRO A 1 96 ? 2.175 -10.453 -1.305 1.00 94.56 96 PRO A O 1
ATOM 754 N N . ALA A 1 97 ? 2.505 -12.577 -0.680 1.00 95.81 97 ALA A N 1
ATOM 755 C CA . ALA A 1 97 ? 2.528 -13.077 -2.048 1.00 95.81 97 ALA A CA 1
ATOM 756 C C . ALA A 1 97 ? 1.114 -13.111 -2.649 1.00 95.81 97 ALA A C 1
ATOM 758 O O . ALA A 1 97 ? 0.173 -13.610 -2.031 1.00 95.81 97 ALA A O 1
ATOM 759 N N . VAL A 1 98 ? 0.985 -12.659 -3.895 1.00 95.12 98 VAL A N 1
ATOM 760 C CA . VAL A 1 98 ? -0.258 -12.663 -4.666 1.00 95.12 98 VAL A CA 1
ATOM 761 C C . VAL A 1 98 ? -0.203 -13.778 -5.721 1.00 95.12 98 VAL A C 1
ATOM 763 O O . VAL A 1 98 ? 0.621 -13.740 -6.644 1.00 95.12 98 VAL A O 1
ATOM 766 N N . PRO A 1 99 ? -1.094 -14.786 -5.646 1.00 95.94 99 PRO A N 1
ATOM 767 C CA . PRO A 1 99 ? -1.125 -15.870 -6.620 1.00 95.94 99 PRO A CA 1
ATOM 768 C C . PRO A 1 99 ? -1.316 -15.381 -8.065 1.00 95.94 99 PRO A C 1
ATOM 770 O O . PRO A 1 99 ? -2.273 -14.667 -8.401 1.00 95.94 99 PRO A O 1
ATOM 773 N N . GLY A 1 100 ? -0.389 -15.799 -8.932 1.00 97.31 100 GLY A N 1
ATOM 774 C CA . GLY A 1 100 ? -0.384 -15.467 -10.358 1.00 97.31 100 GLY A CA 1
ATOM 775 C C . GLY A 1 100 ? -0.069 -14.000 -10.674 1.00 97.31 100 GLY A C 1
ATOM 776 O O . GLY A 1 100 ? -0.390 -13.549 -11.773 1.00 97.31 100 GLY A O 1
ATOM 777 N N . LEU 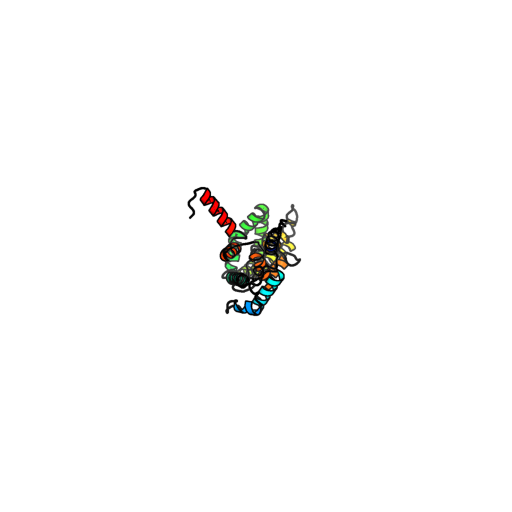A 1 101 ? 0.521 -13.240 -9.739 1.00 97.38 101 LEU A N 1
ATOM 778 C CA . LEU A 1 101 ? 0.759 -11.803 -9.914 1.00 97.38 101 LEU A CA 1
ATOM 779 C C . LEU A 1 101 ? 1.550 -11.475 -11.180 1.00 97.38 101 LEU A C 1
ATOM 781 O O . LEU A 1 101 ? 1.093 -10.657 -11.970 1.00 97.38 101 LEU A O 1
ATOM 785 N N . GLY A 1 102 ? 2.691 -12.130 -11.407 1.00 97.62 102 GLY A N 1
ATOM 786 C CA . GLY A 1 102 ? 3.533 -11.833 -12.569 1.00 97.62 102 GLY A CA 1
ATOM 787 C C . GLY A 1 102 ? 2.830 -12.045 -13.914 1.00 97.62 102 GLY A C 1
ATOM 788 O O . GLY A 1 102 ? 2.968 -11.230 -14.825 1.00 97.62 102 GLY A O 1
ATOM 789 N N . GLU A 1 103 ? 2.007 -13.090 -14.039 1.00 97.19 103 GLU A N 1
ATOM 790 C CA . GLU A 1 103 ? 1.210 -13.331 -15.251 1.00 97.19 103 GLU A CA 1
ATOM 791 C C . GLU A 1 103 ? 0.144 -12.247 -15.451 1.00 97.19 103 GLU A C 1
ATOM 793 O O . GLU A 1 103 ? -0.018 -11.731 -16.559 1.00 97.19 103 GLU A O 1
ATOM 798 N N . LYS A 1 104 ? -0.554 -11.861 -14.374 1.00 96.75 104 LYS A N 1
ATOM 799 C CA . LYS A 1 104 ? -1.551 -10.782 -14.398 1.00 96.75 104 LYS A CA 1
ATOM 800 C C . LYS A 1 104 ? -0.916 -9.433 -14.733 1.00 96.75 104 LYS A C 1
ATOM 802 O O . LYS A 1 104 ? -1.460 -8.714 -15.566 1.00 96.75 104 LYS A O 1
ATOM 807 N N . ALA A 1 105 ? 0.236 -9.117 -14.144 1.00 95.75 105 ALA A N 1
ATOM 808 C CA . ALA A 1 105 ? 0.968 -7.879 -14.387 1.00 95.75 105 ALA A CA 1
ATOM 809 C C . ALA A 1 105 ? 1.396 -7.769 -15.856 1.00 95.75 105 ALA A C 1
ATOM 811 O O . ALA A 1 105 ? 1.113 -6.771 -16.515 1.00 95.75 105 ALA A O 1
ATOM 812 N N . VAL A 1 106 ? 1.989 -8.829 -16.415 1.00 96.44 106 VAL A N 1
ATOM 813 C CA . VAL A 1 106 ? 2.359 -8.857 -17.838 1.00 96.44 106 VAL A CA 1
ATOM 814 C C . VAL A 1 106 ? 1.139 -8.794 -18.754 1.00 96.44 106 VAL A C 1
ATOM 816 O O . VAL A 1 106 ? 1.188 -8.125 -19.786 1.00 96.44 106 VAL A O 1
ATOM 819 N N . LYS A 1 107 ? 0.027 -9.440 -18.391 1.00 96.62 107 LYS A N 1
ATOM 820 C CA . LYS A 1 107 ? -1.222 -9.325 -19.149 1.00 96.62 107 LYS A CA 1
ATOM 821 C C . LYS A 1 107 ? -1.751 -7.888 -19.154 1.00 96.62 107 LYS A C 1
ATOM 823 O O . LYS A 1 107 ? -2.109 -7.402 -20.224 1.00 96.62 107 LYS A O 1
ATOM 828 N N . GLU A 1 108 ? -1.786 -7.212 -18.006 1.00 94.44 108 GLU A N 1
ATOM 829 C CA . GLU A 1 108 ? -2.229 -5.812 -17.902 1.00 94.44 108 GLU A CA 1
ATOM 830 C C . GLU A 1 108 ? -1.340 -4.893 -18.748 1.00 94.44 108 GLU A C 1
ATOM 832 O O . GLU A 1 108 ? -1.855 -4.094 -19.528 1.00 94.44 108 GLU A O 1
ATOM 837 N N . ILE A 1 109 ? -0.014 -5.066 -18.687 1.00 94.19 109 ILE A N 1
ATOM 838 C CA . ILE A 1 109 ? 0.925 -4.315 -19.531 1.00 94.19 109 ILE A CA 1
ATOM 839 C C . ILE A 1 109 ? 0.622 -4.551 -21.018 1.00 94.19 109 ILE A C 1
ATOM 841 O O . ILE A 1 109 ? 0.403 -3.603 -21.764 1.00 94.19 109 ILE A O 1
ATOM 845 N N . ASN A 1 110 ? 0.527 -5.805 -21.463 1.00 94.69 110 ASN A N 1
ATOM 846 C CA . ASN A 1 110 ? 0.315 -6.107 -22.883 1.00 94.69 110 ASN A CA 1
ATOM 847 C C . ASN A 1 110 ? -1.049 -5.648 -23.423 1.00 94.69 110 ASN A C 1
ATOM 849 O O . ASN A 1 110 ? -1.192 -5.466 -24.628 1.00 94.69 110 ASN A O 1
ATOM 853 N N . THR A 1 111 ? -2.066 -5.515 -22.567 1.00 95.06 111 THR A N 1
ATOM 854 C CA . THR A 1 111 ? -3.442 -5.232 -23.010 1.00 95.06 111 THR A CA 1
ATOM 855 C C . THR A 1 111 ? -3.876 -3.793 -22.780 1.00 95.06 111 THR A C 1
ATOM 857 O O . THR A 1 111 ? -4.696 -3.287 -23.541 1.00 95.06 111 THR A O 1
ATOM 860 N N . ARG A 1 112 ? -3.346 -3.128 -21.748 1.00 95.12 112 ARG A N 1
ATOM 861 C CA . ARG A 1 112 ? -3.868 -1.842 -21.271 1.00 95.12 112 ARG A CA 1
ATOM 862 C C . ARG A 1 112 ? -2.808 -0.775 -21.048 1.00 95.12 112 ARG A C 1
ATOM 864 O O . ARG A 1 112 ? -3.180 0.343 -20.709 1.00 95.12 112 ARG A O 1
ATOM 871 N N . LEU A 1 113 ? -1.517 -1.051 -21.262 1.00 94.38 113 LEU A N 1
ATOM 872 C CA . LEU A 1 113 ? -0.457 -0.057 -21.038 1.00 94.38 113 LEU A CA 1
ATOM 873 C C . LEU A 1 113 ? -0.753 1.260 -21.767 1.00 94.38 113 LEU A C 1
ATOM 875 O O . LEU A 1 113 ? -0.835 2.306 -21.128 1.00 94.38 113 LEU A O 1
ATOM 879 N N . LYS A 1 114 ? -0.992 1.203 -23.081 1.00 94.38 114 LYS A N 1
ATOM 880 C CA . LYS A 1 114 ? -1.295 2.395 -23.881 1.00 94.38 114 LYS A CA 1
ATOM 881 C C . LYS A 1 114 ? -2.545 3.123 -23.375 1.00 94.38 114 LYS A C 1
ATOM 883 O O . LYS A 1 114 ? -2.452 4.301 -23.050 1.00 94.38 114 LYS A O 1
ATOM 888 N N . GLU A 1 115 ? -3.659 2.407 -23.196 1.00 95.75 115 GLU A N 1
ATOM 889 C CA . GLU A 1 115 ? -4.917 2.952 -22.651 1.00 95.75 115 GLU A CA 1
ATOM 890 C C . GLU A 1 115 ? -4.686 3.695 -21.323 1.00 95.75 115 GLU A C 1
ATOM 892 O O . GLU A 1 115 ? -5.141 4.822 -21.140 1.00 95.75 115 GLU A O 1
ATOM 897 N N . LYS A 1 116 ? -3.947 3.090 -20.383 1.00 94.00 116 LYS A N 1
ATOM 898 C CA . LYS A 1 116 ? -3.682 3.678 -19.062 1.00 94.00 116 LYS A CA 1
ATOM 899 C C . LYS A 1 116 ? -2.808 4.924 -19.141 1.00 94.00 116 LYS A C 1
ATOM 901 O O . LYS A 1 116 ? -3.029 5.866 -18.379 1.00 94.00 116 LYS A O 1
ATOM 906 N N . PHE A 1 117 ? -1.819 4.934 -20.029 1.00 91.94 117 PHE A N 1
ATOM 907 C CA . PHE A 1 117 ? -0.944 6.085 -20.235 1.00 91.94 117 PHE A CA 1
ATOM 908 C C . PHE A 1 117 ? -1.700 7.234 -20.903 1.00 91.94 117 PHE A C 1
ATOM 910 O O . PHE A 1 117 ? -1.624 8.363 -20.423 1.00 91.94 117 PHE A O 1
ATOM 917 N N . GLU A 1 118 ? -2.502 6.950 -21.927 1.00 93.19 118 GLU A N 1
ATOM 918 C CA . GLU A 1 118 ? -3.361 7.937 -22.589 1.00 93.19 118 GLU A CA 1
ATOM 919 C C . GLU A 1 118 ? -4.413 8.509 -21.632 1.00 93.19 118 GLU A C 1
ATOM 921 O O . GLU A 1 118 ? -4.574 9.724 -21.551 1.00 93.19 118 GLU A O 1
ATOM 926 N N . ALA A 1 119 ? -5.047 7.675 -20.805 1.00 93.62 119 ALA A N 1
ATOM 927 C CA . ALA A 1 119 ? -6.011 8.138 -19.807 1.00 93.62 119 ALA A CA 1
ATOM 928 C C . ALA A 1 119 ? -5.391 9.084 -18.760 1.00 93.62 119 ALA A C 1
ATOM 930 O O . ALA A 1 119 ? -6.061 9.985 -18.256 1.00 93.62 119 ALA A O 1
ATOM 931 N N . LYS A 1 120 ? -4.113 8.890 -18.404 1.00 89.12 120 LYS A N 1
ATOM 932 C CA . LYS A 1 120 ? -3.432 9.691 -17.372 1.00 89.12 120 LYS A CA 1
ATOM 933 C C . LYS A 1 120 ? -2.693 10.909 -17.927 1.00 89.12 120 LYS A C 1
ATOM 935 O O . LYS A 1 120 ? -2.504 11.871 -17.176 1.00 89.12 120 LYS A O 1
ATOM 940 N N . LEU A 1 121 ? -2.249 10.877 -19.182 1.00 86.38 121 LEU A N 1
ATOM 941 C CA . LEU A 1 121 ? -1.379 11.899 -19.781 1.00 86.38 121 LEU A CA 1
ATOM 942 C C . LEU A 1 121 ? -1.962 12.539 -21.056 1.00 86.38 121 LEU A C 1
ATOM 944 O O . LEU A 1 121 ? -1.355 13.461 -21.594 1.00 86.38 121 LEU A O 1
ATOM 948 N N . GLY A 1 122 ? -3.135 12.099 -21.516 1.00 88.75 122 GLY A N 1
ATOM 949 C CA . GLY A 1 122 ? -3.720 12.463 -22.809 1.00 88.75 122 GLY A CA 1
ATOM 950 C C . GLY A 1 122 ? -3.192 11.586 -23.947 1.00 88.75 122 GLY A C 1
ATOM 951 O O . GLY A 1 122 ? -2.122 10.996 -23.828 1.00 88.75 122 GLY A O 1
ATOM 952 N N . GLU A 1 123 ? -3.919 11.512 -25.063 1.00 89.69 123 GLU A N 1
ATOM 953 C CA . GLU A 1 123 ? -3.596 10.612 -26.185 1.00 89.69 123 GLU A CA 1
ATOM 954 C C . GLU A 1 123 ? -2.191 10.856 -26.761 1.00 89.69 123 GLU A C 1
ATOM 956 O O . GLU A 1 123 ? -1.381 9.937 -26.856 1.00 89.69 123 GLU A O 1
ATOM 961 N N . THR A 1 124 ? -1.850 12.110 -27.069 1.00 84.75 124 THR A N 1
ATOM 962 C CA . THR A 1 124 ? -0.569 12.450 -27.711 1.00 84.75 124 THR A CA 1
ATOM 963 C C . THR A 1 124 ? 0.640 12.137 -26.825 1.00 84.75 124 THR A C 1
ATOM 965 O O . THR A 1 124 ? 1.595 11.485 -27.254 1.00 84.75 124 THR A O 1
ATOM 968 N N . ILE A 1 125 ? 0.614 12.601 -25.571 1.00 83.50 125 ILE A N 1
ATOM 969 C CA . ILE A 1 125 ? 1.733 12.423 -24.637 1.00 83.50 125 ILE A CA 1
ATOM 970 C C . ILE A 1 125 ? 1.743 10.981 -24.131 1.00 83.50 125 ILE A C 1
ATOM 972 O O . ILE A 1 125 ? 2.783 10.330 -24.143 1.00 83.50 125 ILE A O 1
ATOM 976 N N . GLY A 1 126 ? 0.584 10.470 -23.720 1.00 88.12 126 GLY A N 1
ATOM 977 C CA . GLY A 1 126 ? 0.426 9.125 -23.186 1.00 88.12 126 GLY A CA 1
ATOM 978 C C . GLY A 1 126 ? 0.826 8.049 -24.184 1.00 88.12 126 GLY A C 1
ATOM 979 O O . GLY A 1 126 ? 1.609 7.179 -23.819 1.00 88.12 126 GLY A O 1
ATOM 980 N N . GLY A 1 127 ? 0.395 8.139 -25.445 1.00 88.62 127 GLY A N 1
ATOM 981 C CA . GLY A 1 127 ? 0.788 7.187 -26.485 1.00 88.62 127 GLY A CA 1
ATOM 982 C C . GLY A 1 127 ? 2.299 7.179 -26.740 1.00 88.62 127 GLY A C 1
ATOM 983 O O . GLY A 1 127 ? 2.902 6.110 -26.843 1.00 88.62 127 GLY A O 1
ATOM 984 N N . THR A 1 128 ? 2.930 8.358 -26.759 1.00 87.25 128 THR A N 1
ATOM 985 C CA . THR A 1 128 ? 4.389 8.490 -26.919 1.00 87.25 128 THR A CA 1
ATOM 986 C C . THR A 1 128 ? 5.143 7.869 -25.740 1.00 87.25 128 THR A C 1
ATOM 988 O O . THR A 1 128 ? 6.036 7.045 -25.934 1.00 87.25 128 THR A O 1
ATOM 991 N N . VAL A 1 129 ? 4.764 8.224 -24.506 1.00 87.12 129 VAL A N 1
ATOM 992 C CA . VAL A 1 129 ? 5.412 7.696 -23.297 1.00 87.12 129 VAL A CA 1
ATOM 993 C C . VAL A 1 129 ? 5.163 6.189 -23.168 1.00 87.12 129 VAL A C 1
ATOM 995 O O . VAL A 1 129 ? 6.076 5.470 -22.778 1.00 87.12 129 VAL A O 1
ATOM 998 N N . ALA A 1 130 ? 3.979 5.693 -23.540 1.00 90.94 130 ALA A N 1
ATOM 999 C CA . ALA A 1 130 ? 3.659 4.266 -23.536 1.00 90.94 130 ALA A CA 1
ATOM 1000 C C . ALA A 1 130 ? 4.555 3.472 -24.489 1.00 90.94 130 ALA A C 1
ATOM 1002 O O . ALA A 1 130 ? 5.083 2.439 -24.090 1.00 90.94 130 ALA A O 1
ATOM 1003 N N . GLY A 1 131 ? 4.759 3.962 -25.717 1.00 90.50 131 GLY A N 1
ATOM 1004 C CA . GLY A 1 131 ? 5.638 3.310 -26.690 1.00 90.50 131 GLY A CA 1
ATOM 1005 C C . GLY A 1 131 ? 7.082 3.226 -26.198 1.00 90.50 131 GLY A C 1
ATOM 1006 O O . GLY A 1 131 ? 7.704 2.170 -26.284 1.00 90.50 131 GLY A O 1
ATOM 1007 N N . TYR A 1 132 ? 7.597 4.306 -25.604 1.00 90.06 132 TYR A N 1
ATOM 1008 C CA . TYR A 1 132 ? 8.937 4.295 -25.017 1.00 90.06 132 TYR A CA 1
ATOM 1009 C C . TYR A 1 132 ? 9.029 3.397 -23.771 1.00 90.06 132 TYR A C 1
ATOM 1011 O O . TYR A 1 132 ? 9.987 2.644 -23.622 1.00 90.06 132 TYR A O 1
ATOM 1019 N N . PHE A 1 133 ? 8.017 3.413 -22.899 1.00 92.56 133 PHE A N 1
ATOM 1020 C CA . PHE A 1 133 ? 7.945 2.519 -21.739 1.00 92.56 133 PHE A CA 1
ATOM 1021 C C . PHE A 1 133 ? 7.938 1.043 -22.170 1.00 92.56 133 PHE A C 1
ATOM 1023 O O . PHE A 1 133 ? 8.625 0.217 -21.575 1.00 92.56 133 PHE A O 1
ATOM 1030 N N . GLU A 1 134 ? 7.193 0.707 -23.226 1.00 94.06 134 GLU A N 1
ATOM 1031 C CA . GLU A 1 134 ? 7.147 -0.640 -23.798 1.00 94.06 134 GLU A CA 1
ATOM 1032 C C . GLU A 1 134 ? 8.493 -1.072 -24.402 1.00 94.06 134 GLU A C 1
ATOM 1034 O O . GLU A 1 134 ? 8.896 -2.225 -24.230 1.00 94.06 134 GLU A O 1
ATOM 1039 N N . ASP A 1 135 ? 9.203 -0.160 -25.069 1.00 93.69 135 ASP A N 1
ATOM 1040 C CA . ASP A 1 135 ? 10.552 -0.410 -25.582 1.00 93.69 135 ASP A CA 1
ATOM 1041 C C . ASP A 1 135 ? 11.536 -0.724 -24.444 1.00 93.69 135 ASP A C 1
ATOM 1043 O O . ASP A 1 135 ? 12.186 -1.774 -24.446 1.00 93.69 135 ASP A O 1
ATOM 1047 N N . VAL A 1 136 ? 11.560 0.119 -23.405 1.00 94.44 136 VAL A N 1
ATOM 1048 C CA . VAL A 1 136 ? 12.398 -0.091 -22.215 1.00 94.44 136 VAL A CA 1
ATOM 1049 C C . VAL A 1 136 ? 12.057 -1.417 -21.535 1.00 94.44 136 VAL A C 1
ATOM 1051 O O . VAL A 1 136 ? 12.960 -2.185 -21.208 1.00 94.44 136 VAL A O 1
ATOM 1054 N N . LEU A 1 137 ? 10.770 -1.744 -21.387 1.00 95.25 137 LEU A N 1
ATOM 1055 C CA . LEU A 1 137 ? 10.328 -3.015 -20.809 1.00 95.25 137 LEU A CA 1
ATOM 1056 C C . LEU A 1 137 ? 10.897 -4.245 -21.533 1.00 95.25 137 LEU A C 1
ATOM 1058 O O . LEU A 1 137 ? 11.209 -5.249 -20.888 1.00 95.25 137 LEU A O 1
ATOM 1062 N N . LYS A 1 138 ? 10.974 -4.200 -22.867 1.00 95.75 138 LYS A N 1
ATOM 1063 C CA . LYS A 1 138 ? 11.387 -5.340 -23.701 1.00 95.75 138 LYS A CA 1
ATOM 1064 C C . LYS A 1 138 ? 12.900 -5.441 -23.866 1.00 95.75 138 LYS A C 1
ATOM 1066 O O . LYS A 1 138 ? 13.401 -6.549 -24.041 1.00 95.75 138 LYS A O 1
ATOM 1071 N N . ASN A 1 139 ? 13.609 -4.318 -23.794 1.00 95.88 139 ASN A N 1
ATOM 1072 C CA . ASN A 1 139 ? 15.015 -4.251 -24.188 1.00 95.88 139 ASN A CA 1
ATOM 1073 C C . ASN A 1 139 ? 15.985 -4.010 -23.023 1.00 95.88 139 ASN A C 1
ATOM 1075 O O . ASN A 1 139 ? 17.161 -4.340 -23.146 1.00 95.88 139 ASN A O 1
ATOM 1079 N N . GLN A 1 140 ? 15.518 -3.474 -21.892 1.00 95.81 140 GLN A N 1
ATOM 1080 C CA . GLN A 1 140 ? 16.357 -3.125 -20.739 1.00 95.81 140 GLN A CA 1
ATOM 1081 C C . GLN A 1 140 ? 16.069 -4.030 -19.541 1.00 95.81 140 GLN A C 1
ATOM 1083 O O . GLN A 1 140 ? 14.922 -4.451 -19.389 1.00 95.81 140 GLN A O 1
ATOM 1088 N N . PRO A 1 141 ? 17.051 -4.312 -18.662 1.00 94.88 141 PRO A N 1
ATOM 1089 C CA . PRO A 1 141 ? 18.465 -3.914 -18.737 1.00 94.88 141 PRO A CA 1
ATOM 1090 C C . PRO A 1 141 ? 19.311 -4.723 -19.739 1.00 94.88 141 PRO A C 1
ATOM 1092 O O . PRO A 1 141 ? 20.374 -4.264 -20.145 1.00 94.88 141 PRO A O 1
ATOM 1095 N N . SER A 1 142 ? 18.871 -5.920 -20.139 1.00 95.56 142 SER A N 1
ATOM 1096 C CA . SER A 1 142 ? 19.505 -6.715 -21.202 1.00 95.56 142 SER A CA 1
ATOM 1097 C C . SER A 1 142 ? 18.480 -7.624 -21.893 1.00 95.56 142 SER A C 1
ATOM 1099 O O . SER A 1 142 ? 17.428 -7.892 -21.304 1.00 95.56 142 SER A O 1
ATOM 1101 N N . PRO A 1 143 ? 18.763 -8.156 -23.098 1.00 90.56 143 PRO A N 1
ATOM 1102 C CA . PRO A 1 143 ? 17.858 -9.075 -23.793 1.00 90.56 143 PRO A CA 1
ATOM 1103 C C . PRO A 1 143 ? 17.484 -10.327 -22.980 1.00 90.56 143 PRO A C 1
ATOM 1105 O O . PRO A 1 143 ? 16.339 -10.776 -23.023 1.00 90.56 143 PRO A O 1
ATOM 1108 N N . GLU A 1 144 ? 18.424 -10.877 -22.208 1.00 92.50 144 GLU A N 1
ATOM 1109 C CA . GLU A 1 144 ? 18.256 -12.115 -21.435 1.00 92.50 144 GLU A CA 1
ATOM 1110 C C . GLU A 1 144 ? 17.507 -11.897 -20.113 1.00 92.50 144 GLU A C 1
ATOM 1112 O O . GLU A 1 144 ? 16.913 -12.836 -19.576 1.00 92.50 144 GLU A O 1
ATOM 1117 N N . ASN A 1 145 ? 17.530 -10.674 -19.574 1.00 95.81 145 ASN A N 1
ATOM 1118 C CA . ASN A 1 145 ? 16.906 -10.336 -18.295 1.00 95.81 145 ASN A CA 1
ATOM 1119 C C . ASN A 1 145 ? 16.173 -8.988 -18.338 1.00 95.81 145 ASN A C 1
ATOM 1121 O O . ASN A 1 145 ? 16.285 -8.175 -17.418 1.00 95.81 145 ASN A O 1
ATOM 1125 N N . ASN A 1 146 ? 15.406 -8.744 -19.401 1.00 97.31 146 ASN A N 1
ATOM 1126 C CA . ASN A 1 146 ? 14.648 -7.503 -19.537 1.00 97.31 146 ASN A CA 1
ATOM 1127 C C . ASN A 1 146 ? 13.548 -7.362 -18.469 1.00 97.31 146 ASN A C 1
ATOM 1129 O O . ASN A 1 146 ? 13.102 -8.354 -17.882 1.00 97.31 146 ASN A O 1
ATOM 1133 N N . TYR A 1 147 ? 13.070 -6.142 -18.232 1.00 97.56 147 TYR A N 1
ATOM 1134 C CA . TYR A 1 147 ? 12.060 -5.851 -17.218 1.00 97.56 147 TYR A CA 1
ATOM 1135 C C . TYR A 1 147 ? 10.750 -6.607 -17.447 1.00 97.56 147 TYR A C 1
ATOM 1137 O O . TYR A 1 147 ? 10.111 -7.010 -16.481 1.00 97.56 147 TYR A O 1
ATOM 1145 N N . MET A 1 148 ? 10.362 -6.887 -18.694 1.00 96.69 148 MET A N 1
ATOM 1146 C CA . MET A 1 148 ? 9.203 -7.735 -18.984 1.00 96.69 148 MET A CA 1
ATOM 1147 C C . MET A 1 148 ? 9.400 -9.165 -18.450 1.00 96.69 148 MET A C 1
ATOM 1149 O O . MET A 1 148 ? 8.477 -9.763 -17.897 1.00 96.69 148 MET A O 1
ATOM 1153 N N . SER A 1 149 ? 10.603 -9.731 -18.577 1.00 97.12 149 SER A N 1
ATOM 1154 C CA . SER A 1 149 ? 10.943 -11.045 -18.021 1.00 97.12 149 SER A CA 1
ATOM 1155 C C . SER A 1 149 ? 10.997 -11.036 -16.490 1.00 97.12 149 SER A C 1
ATOM 1157 O O . SER A 1 149 ? 10.568 -12.008 -15.866 1.00 97.12 149 SER A O 1
ATOM 1159 N N . GLN A 1 150 ? 11.460 -9.936 -15.890 1.00 98.25 150 GLN A N 1
ATOM 1160 C CA . GLN A 1 150 ? 11.464 -9.733 -14.441 1.00 98.25 150 GLN A CA 1
ATOM 1161 C C . GLN A 1 150 ? 10.032 -9.594 -13.906 1.00 98.25 150 GLN A C 1
ATOM 1163 O O . GLN A 1 150 ? 9.669 -10.269 -12.947 1.00 98.25 150 GLN A O 1
ATOM 1168 N N . MET A 1 151 ? 9.175 -8.844 -14.605 1.00 97.56 151 MET A N 1
ATOM 1169 C CA . MET A 1 151 ? 7.759 -8.675 -14.275 1.00 97.56 151 MET A CA 1
ATOM 1170 C C . MET A 1 151 ? 7.008 -10.015 -14.244 1.00 97.56 151 MET A C 1
ATOM 1172 O O . MET A 1 151 ? 6.185 -10.240 -13.370 1.00 97.56 151 MET A O 1
ATOM 1176 N N . ARG A 1 152 ? 7.323 -10.981 -15.120 1.00 97.44 152 ARG A N 1
ATOM 1177 C CA . ARG A 1 152 ? 6.712 -12.333 -15.046 1.00 97.44 152 ARG A CA 1
ATOM 1178 C C . ARG A 1 152 ? 7.065 -13.092 -13.762 1.00 97.44 152 ARG A C 1
ATOM 1180 O O . ARG A 1 152 ? 6.338 -14.001 -13.354 1.00 97.44 152 ARG A O 1
ATOM 1187 N N . LYS A 1 153 ? 8.202 -12.766 -13.147 1.00 97.81 153 LYS A N 1
ATOM 1188 C CA . LYS A 1 153 ? 8.729 -13.462 -11.969 1.00 97.81 153 LYS A CA 1
ATOM 1189 C C . LYS A 1 153 ? 8.213 -12.876 -10.658 1.00 97.81 153 LYS A C 1
ATOM 1191 O O . LYS A 1 153 ? 8.357 -13.560 -9.650 1.00 97.81 153 LYS A O 1
ATOM 1196 N N . VAL A 1 154 ? 7.570 -11.704 -10.670 1.00 98.00 154 VAL A N 1
ATOM 1197 C CA . VAL A 1 154 ? 7.070 -11.091 -9.433 1.00 98.00 154 VAL A CA 1
ATOM 1198 C C . VAL A 1 154 ? 6.014 -11.957 -8.743 1.00 98.00 154 VAL A C 1
ATOM 1200 O O . VAL A 1 154 ? 5.276 -12.732 -9.372 1.00 98.00 154 VAL A O 1
ATOM 1203 N N . ARG A 1 155 ? 5.975 -11.835 -7.424 1.00 98.00 155 ARG A N 1
ATOM 1204 C CA . ARG A 1 155 ? 5.195 -12.595 -6.455 1.00 98.00 155 ARG A CA 1
ATOM 1205 C C . ARG A 1 155 ? 4.532 -11.683 -5.433 1.00 98.00 155 ARG A C 1
ATOM 1207 O O . ARG A 1 155 ? 3.434 -12.031 -5.022 1.00 98.00 155 ARG A O 1
ATOM 1214 N N . THR A 1 156 ? 5.129 -10.555 -5.059 1.00 97.75 156 THR A N 1
ATOM 1215 C CA . THR A 1 156 ? 4.527 -9.583 -4.125 1.00 97.75 156 THR A CA 1
ATOM 1216 C C . THR A 1 156 ? 4.267 -8.244 -4.809 1.00 97.75 156 THR A C 1
ATOM 1218 O O . THR A 1 156 ? 4.780 -8.009 -5.899 1.00 97.75 156 THR A O 1
ATOM 1221 N N . GLU A 1 157 ? 3.458 -7.364 -4.214 1.00 96.56 157 GLU A N 1
ATOM 1222 C CA . GLU A 1 157 ? 3.144 -6.042 -4.791 1.00 96.56 157 GLU A CA 1
ATOM 1223 C C . GLU A 1 157 ? 4.334 -5.072 -4.746 1.00 96.56 157 GLU A C 1
ATOM 1225 O O . GLU A 1 157 ? 4.453 -4.189 -5.602 1.00 96.56 157 GLU A O 1
ATOM 1230 N N . ARG A 1 158 ? 5.265 -5.275 -3.807 1.00 98.12 158 ARG A N 1
ATOM 1231 C CA . ARG A 1 158 ? 6.505 -4.499 -3.721 1.00 98.12 158 ARG A CA 1
ATOM 1232 C C . ARG A 1 158 ? 7.402 -4.661 -4.939 1.00 98.12 158 ARG A C 1
ATOM 1234 O O . ARG A 1 158 ? 8.030 -3.703 -5.378 1.00 98.12 158 ARG A O 1
ATOM 1241 N N . GLU A 1 159 ? 7.507 -5.866 -5.476 1.00 98.12 159 GLU A N 1
ATOM 1242 C CA . GLU A 1 159 ? 8.407 -6.156 -6.592 1.00 98.12 159 GLU A CA 1
ATOM 1243 C C . GLU A 1 159 ? 8.045 -5.394 -7.885 1.00 98.12 159 GLU A C 1
ATOM 1245 O O . GLU A 1 159 ? 8.927 -4.722 -8.425 1.00 98.12 159 GLU A O 1
ATOM 1250 N N . PRO A 1 160 ? 6.791 -5.402 -8.388 1.00 97.06 160 PRO A N 1
ATOM 1251 C CA . PRO A 1 160 ? 6.416 -4.570 -9.520 1.00 97.06 160 PRO A CA 1
ATOM 1252 C C . PRO A 1 160 ? 6.513 -3.076 -9.184 1.00 97.06 160 PRO A C 1
ATOM 1254 O O . PRO A 1 160 ? 6.930 -2.323 -10.056 1.00 97.06 160 PRO A O 1
ATOM 1257 N N . ASP A 1 161 ? 6.219 -2.627 -7.954 1.00 97.31 161 ASP A N 1
ATOM 1258 C CA . ASP A 1 161 ? 6.444 -1.225 -7.548 1.00 97.31 161 ASP A CA 1
ATOM 1259 C C . ASP A 1 161 ? 7.901 -0.790 -7.764 1.00 97.31 161 ASP A C 1
ATOM 1261 O O . ASP A 1 161 ? 8.163 0.241 -8.390 1.00 97.31 161 ASP A O 1
ATOM 1265 N N . LEU A 1 162 ? 8.851 -1.599 -7.285 1.00 97.00 162 LEU A N 1
ATOM 1266 C CA . LEU A 1 162 ? 10.281 -1.343 -7.441 1.00 97.00 162 LEU A CA 1
ATOM 1267 C C . LEU A 1 162 ? 10.700 -1.356 -8.914 1.00 97.00 162 LEU A C 1
ATOM 1269 O O . LEU A 1 162 ? 11.396 -0.436 -9.339 1.00 97.00 162 LEU A O 1
ATOM 1273 N N . LEU A 1 163 ? 10.221 -2.325 -9.701 1.00 96.88 163 LEU A N 1
ATOM 1274 C CA . LEU A 1 163 ? 10.503 -2.388 -11.139 1.00 96.88 163 LEU A CA 1
ATOM 1275 C C . LEU A 1 163 ? 9.964 -1.162 -11.880 1.00 96.88 163 LEU A C 1
ATOM 1277 O O . LEU A 1 163 ? 10.674 -0.577 -12.690 1.00 96.88 163 LEU A O 1
ATOM 1281 N N . TYR A 1 164 ? 8.732 -0.727 -11.599 1.00 95.12 164 TYR A N 1
ATOM 1282 C CA . TYR A 1 164 ? 8.170 0.481 -12.208 1.00 95.12 164 TYR A CA 1
ATOM 1283 C C . TYR A 1 164 ? 9.014 1.716 -11.876 1.00 95.12 164 TYR A C 1
ATOM 1285 O O . TYR A 1 164 ? 9.302 2.520 -12.762 1.00 95.12 164 TYR A O 1
ATOM 1293 N N . ARG A 1 165 ? 9.448 1.858 -10.619 1.00 93.19 165 ARG A N 1
ATOM 1294 C CA . ARG A 1 165 ? 10.328 2.957 -10.191 1.00 93.19 165 ARG A CA 1
ATOM 1295 C C . ARG A 1 165 ? 11.678 2.918 -10.904 1.00 93.19 165 ARG A C 1
ATOM 1297 O O . ARG A 1 165 ? 12.153 3.966 -11.327 1.00 93.19 165 ARG A O 1
ATOM 1304 N N . GLU A 1 166 ? 12.264 1.735 -11.065 1.00 94.25 166 GLU A N 1
ATOM 1305 C CA . GLU A 1 166 ? 13.525 1.534 -11.785 1.00 94.25 166 GLU A CA 1
ATOM 1306 C C . GLU A 1 166 ? 13.390 1.858 -13.278 1.00 94.25 166 GLU A C 1
ATOM 1308 O O . GLU A 1 166 ? 14.213 2.591 -13.821 1.00 94.25 166 GLU A O 1
ATOM 1313 N N . ILE A 1 167 ? 12.318 1.399 -13.932 1.00 93.38 167 ILE A N 1
ATOM 1314 C CA . ILE A 1 167 ? 12.028 1.713 -15.337 1.00 93.38 167 ILE A CA 1
ATOM 1315 C C . ILE A 1 167 ? 11.893 3.223 -15.525 1.00 93.38 167 ILE A C 1
ATOM 1317 O O . ILE A 1 167 ? 12.503 3.784 -16.434 1.00 93.38 167 ILE A O 1
ATOM 1321 N N . PHE A 1 168 ? 11.124 3.899 -14.668 1.00 90.12 168 PHE A N 1
ATOM 1322 C CA . PHE A 1 168 ? 10.958 5.346 -14.774 1.00 90.12 168 PHE A CA 1
ATOM 1323 C C . PHE A 1 168 ? 12.253 6.104 -14.482 1.00 90.12 168 PHE A C 1
ATOM 1325 O O . PHE A 1 168 ? 12.546 7.047 -15.206 1.00 90.12 168 PHE A O 1
ATOM 1332 N N . ASP A 1 169 ? 13.060 5.680 -13.507 1.00 88.81 169 ASP A N 1
ATOM 1333 C CA . ASP A 1 169 ? 14.386 6.262 -13.256 1.00 88.81 169 ASP A CA 1
ATOM 1334 C C . ASP A 1 169 ? 15.336 6.060 -14.452 1.00 88.81 169 ASP A C 1
ATOM 1336 O O . ASP A 1 169 ? 16.015 6.999 -14.877 1.00 88.81 169 ASP A O 1
ATOM 1340 N N . TYR A 1 170 ? 15.326 4.870 -15.064 1.00 90.12 170 TYR A N 1
ATOM 1341 C CA . TYR A 1 170 ? 16.055 4.594 -16.300 1.00 90.12 170 TYR A CA 1
ATOM 1342 C C . TYR A 1 170 ? 15.600 5.533 -17.420 1.00 90.12 170 TYR A C 1
ATOM 1344 O O . TYR A 1 170 ? 16.435 6.189 -18.049 1.00 90.12 170 TYR A O 1
ATOM 1352 N N . MET A 1 171 ? 14.288 5.639 -17.646 1.00 87.25 171 MET A N 1
ATOM 1353 C CA . MET A 1 171 ? 13.712 6.529 -18.650 1.00 87.25 171 MET A CA 1
ATOM 1354 C C . MET A 1 171 ? 14.118 7.980 -18.383 1.00 87.25 171 MET A C 1
ATOM 1356 O O . MET A 1 171 ? 14.617 8.623 -19.296 1.00 87.25 171 MET A O 1
ATOM 1360 N N . SER A 1 172 ? 13.999 8.487 -17.153 1.00 82.12 172 SER A N 1
ATOM 1361 C CA . SER A 1 172 ? 14.399 9.855 -16.791 1.00 82.12 172 SER A CA 1
ATOM 1362 C C . SER A 1 172 ? 15.864 10.161 -17.116 1.00 82.12 172 SER A C 1
ATOM 1364 O O . SER A 1 172 ? 16.179 11.279 -17.516 1.00 82.12 172 SER A O 1
ATOM 1366 N N . LYS A 1 173 ? 16.765 9.184 -16.945 1.00 84.19 173 LYS A N 1
ATOM 1367 C CA . LYS A 1 173 ? 18.209 9.345 -17.188 1.00 84.19 173 LYS A CA 1
ATOM 1368 C C . LYS A 1 173 ? 18.596 9.246 -18.662 1.00 84.19 173 LYS A C 1
ATOM 1370 O O . LYS A 1 173 ? 19.505 9.948 -19.089 1.00 84.19 173 LYS A O 1
ATOM 1375 N N . HIS A 1 174 ? 17.928 8.378 -19.421 1.00 79.56 174 HIS A N 1
ATOM 1376 C CA . HIS A 1 174 ? 18.296 8.062 -20.808 1.00 79.56 174 HIS A CA 1
ATOM 1377 C C . HIS A 1 174 ? 17.436 8.794 -21.841 1.00 79.56 174 HIS A C 1
ATOM 1379 O O . HIS A 1 174 ? 17.761 8.818 -23.027 1.00 79.56 174 HIS A O 1
ATOM 1385 N N . TYR A 1 175 ? 16.349 9.428 -21.406 1.00 69.00 175 TYR A N 1
ATOM 1386 C CA . TYR A 1 175 ? 15.480 10.196 -22.279 1.00 69.00 175 TYR A CA 1
ATOM 1387 C C . TYR A 1 175 ? 15.974 11.640 -22.403 1.00 69.00 175 TYR A C 1
ATOM 1389 O O . TYR A 1 175 ? 15.530 12.553 -21.707 1.00 69.00 175 TYR A O 1
ATOM 1397 N N . HIS A 1 176 ? 16.907 11.857 -23.329 1.00 56.28 176 HIS A N 1
ATOM 1398 C CA . HIS A 1 176 ? 17.265 13.189 -23.804 1.00 56.28 176 HIS A CA 1
ATOM 1399 C C . HIS A 1 176 ? 16.229 13.647 -24.832 1.00 56.28 176 HIS A C 1
ATOM 1401 O O . HIS A 1 176 ? 16.349 13.337 -26.016 1.00 56.28 176 HIS A O 1
ATOM 1407 N N . VAL A 1 177 ? 15.209 14.399 -24.412 1.00 52.78 177 VAL A N 1
ATOM 1408 C CA . VAL A 1 177 ? 14.337 15.075 -25.384 1.00 52.78 177 VAL A CA 1
ATOM 1409 C C . VAL A 1 177 ? 15.122 16.213 -26.024 1.00 52.78 177 VAL A C 1
ATOM 1411 O O . VAL A 1 177 ? 15.138 17.341 -25.529 1.00 52.78 177 VAL A O 1
ATOM 1414 N N . SER A 1 178 ? 15.782 15.922 -27.140 1.00 45.31 178 SER A N 1
ATOM 1415 C CA . SER A 1 178 ? 16.120 16.934 -28.125 1.00 45.31 178 SER A CA 1
ATOM 1416 C C . SER A 1 178 ? 14.817 17.451 -28.747 1.00 45.31 178 SER A C 1
ATOM 1418 O O . SER A 1 178 ? 14.028 16.701 -29.306 1.00 45.31 178 SER A O 1
ATOM 1420 N N . ALA A 1 179 ? 14.595 18.759 -28.603 1.00 45.56 179 ALA A N 1
ATOM 1421 C CA . ALA A 1 179 ? 13.700 19.577 -29.421 1.00 45.56 179 ALA A CA 1
ATOM 1422 C C . ALA A 1 179 ? 12.237 19.096 -29.585 1.00 45.56 179 ALA A C 1
ATOM 1424 O O . ALA A 1 179 ? 11.872 18.565 -30.623 1.00 45.56 179 ALA A O 1
ATOM 1425 N N . LEU A 1 180 ? 11.375 19.388 -28.603 1.00 40.44 180 LEU A N 1
ATOM 1426 C CA . LEU A 1 180 ? 10.161 20.215 -28.770 1.00 40.44 180 LEU A CA 1
ATOM 1427 C C . LEU A 1 180 ? 9.344 20.229 -27.457 1.00 40.44 180 LEU A C 1
ATOM 1429 O O . LEU A 1 180 ? 8.944 19.198 -26.928 1.00 40.44 180 LEU A O 1
ATOM 1433 N N . THR A 1 181 ? 9.089 21.439 -26.951 1.00 46.03 181 THR A N 1
ATOM 1434 C CA . THR A 1 181 ? 7.923 21.836 -26.132 1.00 46.03 181 THR A CA 1
ATOM 1435 C C . THR A 1 181 ? 7.527 20.952 -24.932 1.00 46.03 181 THR A C 1
ATOM 1437 O O . THR A 1 181 ? 6.722 20.035 -25.043 1.00 46.03 181 THR A O 1
ATOM 1440 N N . GLY A 1 182 ? 7.991 21.310 -23.729 1.00 48.94 182 GLY A N 1
ATOM 1441 C CA . GLY A 1 182 ? 7.281 21.039 -22.462 1.00 48.94 182 GLY A CA 1
ATOM 1442 C C . GLY A 1 182 ? 7.326 19.614 -21.889 1.00 48.94 182 GLY A C 1
ATOM 1443 O O . GLY A 1 182 ? 7.104 19.453 -20.690 1.00 48.94 182 GLY A O 1
ATOM 1444 N N . ALA A 1 183 ? 7.675 18.597 -22.683 1.00 47.94 183 ALA A N 1
ATOM 1445 C CA . ALA A 1 183 ? 7.644 17.194 -22.260 1.00 47.94 183 ALA A CA 1
ATOM 1446 C C . ALA A 1 183 ? 8.855 16.720 -21.433 1.00 47.94 183 ALA A C 1
ATOM 1448 O O . ALA A 1 183 ? 8.762 15.716 -20.736 1.00 47.94 183 ALA A O 1
ATOM 1449 N N . ALA A 1 184 ? 9.969 17.460 -21.406 1.00 46.12 184 ALA A N 1
ATOM 1450 C CA . ALA A 1 184 ? 11.105 17.141 -20.528 1.00 46.12 184 ALA A CA 1
ATOM 1451 C C . ALA A 1 184 ? 10.751 17.255 -19.027 1.00 46.12 184 ALA A C 1
ATOM 1453 O O . ALA A 1 184 ? 11.361 16.604 -18.186 1.00 46.12 184 ALA A O 1
ATOM 1454 N N . LYS A 1 185 ? 9.708 18.029 -18.686 1.00 48.03 185 LYS A N 1
ATOM 1455 C CA . LYS A 1 185 ? 9.140 18.088 -17.328 1.00 48.03 185 LYS A CA 1
ATOM 1456 C C . LYS A 1 185 ? 8.212 16.899 -17.025 1.00 48.03 185 LYS A C 1
ATOM 1458 O O . LYS A 1 185 ? 7.754 16.765 -15.895 1.00 48.03 185 LYS A O 1
ATOM 1463 N N . LEU A 1 186 ? 7.923 16.059 -18.028 1.00 52.91 186 LEU A N 1
ATOM 1464 C CA . LEU A 1 186 ? 6.923 14.993 -17.978 1.00 52.91 186 LEU A CA 1
ATOM 1465 C C . LEU A 1 186 ? 7.505 13.587 -17.734 1.00 52.91 186 LEU A C 1
ATOM 1467 O O . LEU A 1 186 ? 6.791 12.597 -17.824 1.00 52.91 186 LEU A O 1
ATOM 1471 N N . VAL A 1 187 ? 8.789 13.457 -17.415 1.00 56.78 187 VAL A N 1
ATOM 1472 C CA . VAL A 1 187 ? 9.395 12.148 -17.104 1.00 56.78 187 VAL A CA 1
ATOM 1473 C C . VAL A 1 187 ? 10.227 12.261 -15.827 1.00 56.78 187 VAL A C 1
ATOM 1475 O O . VAL A 1 187 ? 11.365 11.820 -15.770 1.00 56.78 187 VAL A O 1
ATOM 1478 N N . GLY A 1 188 ? 9.683 12.945 -14.816 1.00 59.62 188 GLY A N 1
ATOM 1479 C CA . GLY A 1 188 ? 10.260 13.052 -13.471 1.00 59.62 188 GLY A CA 1
ATOM 1480 C C . GLY A 1 188 ? 9.549 12.150 -12.458 1.00 59.62 188 GLY A C 1
ATOM 1481 O O . GLY A 1 188 ? 8.596 11.446 -12.802 1.00 59.62 188 GLY A O 1
ATOM 1482 N N . GLN A 1 189 ? 9.970 12.223 -11.189 1.00 61.09 189 GLN A N 1
ATOM 1483 C CA . GLN A 1 189 ? 9.384 11.442 -10.085 1.00 61.09 189 GLN A CA 1
ATOM 1484 C C . GLN A 1 189 ? 7.847 11.544 -10.016 1.00 61.09 189 GLN A C 1
ATOM 1486 O O . GLN A 1 189 ? 7.188 10.548 -9.730 1.00 61.09 189 GLN A O 1
ATOM 1491 N N . ASP A 1 190 ? 7.268 12.701 -10.357 1.00 70.31 190 ASP A N 1
ATOM 1492 C CA . ASP A 1 190 ? 5.814 12.911 -10.348 1.00 70.31 190 ASP A CA 1
ATOM 1493 C C . ASP A 1 190 ? 5.059 12.040 -11.360 1.00 70.31 190 ASP A C 1
ATOM 1495 O O . ASP A 1 190 ? 3.957 11.570 -11.070 1.00 70.31 190 ASP A O 1
ATOM 1499 N N . ILE A 1 191 ? 5.634 11.791 -12.541 1.00 77.88 191 ILE A N 1
ATOM 1500 C CA . ILE A 1 191 ? 4.999 10.921 -13.538 1.00 77.88 191 ILE A CA 1
ATOM 1501 C C . ILE A 1 191 ? 5.284 9.461 -13.263 1.00 77.88 191 ILE A C 1
ATOM 1503 O O . ILE A 1 191 ? 4.358 8.667 -13.386 1.00 77.88 191 ILE A O 1
ATOM 1507 N N . GLY A 1 192 ? 6.480 9.114 -12.785 1.00 82.81 192 GLY A N 1
ATOM 1508 C CA . GLY A 1 192 ? 6.730 7.759 -12.296 1.00 82.81 192 GLY A CA 1
ATOM 1509 C C . GLY A 1 192 ? 5.714 7.347 -11.227 1.00 82.81 192 GLY A C 1
ATOM 1510 O O . GLY A 1 192 ? 5.089 6.296 -11.338 1.00 82.81 192 GLY A O 1
ATOM 1511 N N . GLU A 1 193 ? 5.449 8.228 -10.258 1.00 85.62 193 GLU A N 1
ATOM 1512 C CA . GLU A 1 193 ? 4.421 8.004 -9.239 1.00 85.62 193 GLU A CA 1
ATOM 1513 C C . GLU A 1 193 ? 3.008 7.943 -9.831 1.00 85.62 193 GLU A C 1
ATOM 1515 O O . GLU A 1 193 ? 2.252 7.020 -9.536 1.00 85.62 193 GLU A O 1
ATOM 1520 N N . LYS A 1 194 ? 2.633 8.896 -10.696 1.00 85.19 194 LYS A N 1
ATOM 1521 C CA . LYS A 1 194 ? 1.300 8.914 -11.322 1.00 85.19 194 LYS A CA 1
ATOM 1522 C C . LYS A 1 194 ? 1.039 7.655 -12.150 1.00 85.19 194 LYS A C 1
ATOM 1524 O O . LYS A 1 194 ? -0.110 7.216 -12.248 1.00 85.19 194 LYS A O 1
ATOM 1529 N N . MET A 1 195 ? 2.072 7.100 -12.772 1.00 89.38 195 MET A N 1
ATOM 1530 C CA . MET A 1 195 ? 1.972 5.971 -13.692 1.00 89.38 195 MET A CA 1
ATOM 1531 C C . MET A 1 195 ? 2.169 4.612 -13.027 1.00 89.38 195 MET A C 1
ATOM 1533 O O . MET A 1 195 ? 1.798 3.606 -13.629 1.00 89.38 195 MET A O 1
ATOM 1537 N N . ASN A 1 196 ? 2.676 4.571 -11.797 1.00 92.56 196 ASN A N 1
ATOM 1538 C CA . ASN A 1 196 ? 2.778 3.343 -11.026 1.00 92.56 196 ASN A CA 1
ATOM 1539 C C . ASN A 1 196 ? 1.373 2.748 -10.776 1.00 92.56 196 ASN A C 1
ATOM 1541 O O . ASN A 1 196 ? 0.508 3.433 -10.215 1.00 92.56 196 ASN A O 1
ATOM 1545 N N . PRO A 1 197 ? 1.099 1.504 -11.217 1.00 92.75 197 PRO A N 1
ATOM 1546 C CA . PRO A 1 197 ? -0.207 0.879 -11.032 1.00 92.75 197 PRO A CA 1
ATOM 1547 C C . PRO A 1 197 ? -0.437 0.392 -9.595 1.00 92.75 197 PRO A C 1
ATOM 1549 O O . PRO A 1 197 ? -1.582 0.128 -9.236 1.00 92.75 197 PRO A O 1
ATOM 1552 N N . ILE A 1 198 ? 0.616 0.279 -8.778 1.00 95.25 198 ILE A N 1
ATOM 1553 C CA . ILE A 1 198 ? 0.523 -0.186 -7.394 1.00 95.25 198 ILE A CA 1
ATOM 1554 C C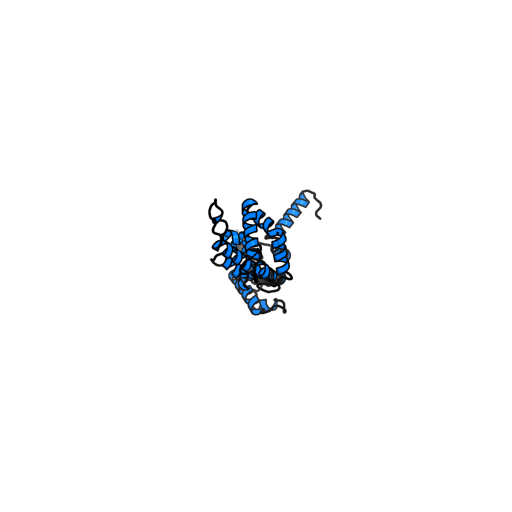 . ILE A 1 198 ? 0.129 0.987 -6.499 1.00 95.25 198 ILE A C 1
ATOM 1556 O O . ILE A 1 198 ? 0.935 1.869 -6.170 1.00 95.25 198 ILE A O 1
ATOM 1560 N N . THR A 1 199 ? -1.150 1.016 -6.138 1.00 94.94 199 THR A N 1
ATOM 1561 C CA . THR A 1 199 ? -1.753 2.115 -5.377 1.00 94.94 199 THR A CA 1
ATOM 1562 C C . THR A 1 199 ? -2.132 1.744 -3.953 1.00 94.94 199 THR A C 1
ATOM 1564 O O . THR A 1 199 ? -2.233 2.655 -3.142 1.00 94.94 199 THR A O 1
ATOM 1567 N N . THR A 1 200 ? -2.334 0.464 -3.638 1.00 95.25 200 THR A N 1
ATOM 1568 C CA . THR A 1 200 ? -2.555 -0.070 -2.281 1.00 95.25 200 THR A CA 1
ATOM 1569 C C . THR A 1 200 ? -1.324 -0.854 -1.846 1.00 95.25 200 THR A C 1
ATOM 1571 O O . THR A 1 200 ? -0.694 -1.495 -2.680 1.00 95.25 200 THR A O 1
ATOM 1574 N N . LEU A 1 201 ? -0.909 -0.698 -0.586 1.00 96.69 201 LEU A N 1
ATOM 1575 C CA . LEU A 1 201 ? 0.386 -1.193 -0.120 1.00 96.69 201 LEU A CA 1
ATOM 1576 C C . LEU A 1 201 ? 0.316 -1.778 1.293 1.00 96.69 201 LEU A C 1
ATOM 1578 O O . LEU A 1 201 ? -0.448 -1.311 2.145 1.00 96.69 201 LEU A O 1
ATOM 1582 N N . GLY A 1 202 ? 1.222 -2.722 1.550 1.00 96.88 202 GLY A N 1
ATOM 1583 C CA . GLY A 1 202 ? 1.553 -3.214 2.883 1.00 96.88 202 GLY A CA 1
ATOM 1584 C C . GLY A 1 202 ? 0.541 -4.192 3.478 1.00 96.88 202 GLY A C 1
ATOM 1585 O O . GLY A 1 202 ? -0.434 -4.600 2.843 1.00 96.88 202 GLY A O 1
ATOM 1586 N N . SER A 1 203 ? 0.762 -4.525 4.751 1.00 97.88 203 SER A N 1
ATOM 1587 C CA . SER A 1 203 ? -0.011 -5.517 5.517 1.00 97.88 203 SER A CA 1
ATOM 1588 C C . SER A 1 203 ? -1.492 -5.187 5.702 1.00 97.88 203 SER A C 1
ATOM 1590 O O . SER A 1 203 ? -2.279 -6.071 6.035 1.00 97.88 203 SER A O 1
ATOM 1592 N N . MET A 1 204 ? -1.873 -3.924 5.523 1.00 98.25 204 MET A N 1
ATOM 1593 C CA . MET A 1 204 ? -3.253 -3.458 5.659 1.00 98.25 204 MET A CA 1
ATOM 1594 C C . MET A 1 204 ? -3.784 -2.798 4.377 1.00 98.25 204 MET A C 1
ATOM 1596 O O . MET A 1 204 ? -4.788 -2.089 4.438 1.00 98.25 204 MET A O 1
ATOM 1600 N N . GLN A 1 205 ? -3.112 -3.001 3.234 1.00 97.12 205 GLN A N 1
ATOM 1601 C CA . GLN A 1 205 ? -3.587 -2.600 1.899 1.00 97.12 205 GLN A CA 1
ATOM 1602 C C . GLN A 1 205 ? -4.024 -1.125 1.806 1.00 97.12 205 GLN A C 1
ATOM 1604 O O . GLN A 1 205 ? -5.074 -0.765 1.271 1.00 97.12 205 GLN A O 1
ATOM 1609 N N . VAL A 1 206 ? -3.196 -0.223 2.338 1.00 97.25 206 VAL A N 1
ATOM 1610 C CA . VAL A 1 206 ? -3.524 1.205 2.419 1.00 97.25 206 VAL A CA 1
ATOM 1611 C C . VAL A 1 206 ? -3.214 1.909 1.108 1.00 97.25 206 VAL A C 1
ATOM 1613 O O . VAL A 1 206 ? -2.131 1.764 0.545 1.00 97.25 206 VAL A O 1
ATOM 1616 N N . HIS A 1 207 ? -4.151 2.736 0.643 1.00 96.50 207 HIS A N 1
ATOM 1617 C CA . HIS A 1 207 ? -3.952 3.529 -0.562 1.00 96.50 207 HIS A CA 1
ATOM 1618 C C . HIS A 1 207 ? -2.852 4.591 -0.367 1.00 96.50 207 HIS A C 1
ATOM 1620 O O . HIS A 1 207 ? -2.903 5.379 0.579 1.00 96.50 207 HIS A O 1
ATOM 1626 N N . ILE A 1 208 ? -1.908 4.700 -1.306 1.00 95.56 208 ILE A N 1
ATOM 1627 C CA . ILE A 1 208 ? -0.743 5.592 -1.219 1.00 95.56 208 ILE A CA 1
ATOM 1628 C C . ILE A 1 208 ? -1.125 7.059 -0.995 1.00 95.56 208 ILE A C 1
ATOM 1630 O O . ILE A 1 208 ? -0.492 7.748 -0.204 1.00 95.56 208 ILE A O 1
ATOM 1634 N N . ASN A 1 209 ? -2.201 7.541 -1.626 1.00 94.50 209 ASN A N 1
ATOM 1635 C CA . ASN A 1 209 ? -2.701 8.904 -1.394 1.00 94.50 209 ASN A CA 1
ATOM 1636 C C . ASN A 1 209 ? -3.104 9.153 0.064 1.00 94.50 209 ASN A C 1
ATOM 1638 O O . ASN A 1 209 ? -2.769 10.204 0.598 1.00 94.50 209 ASN A O 1
ATOM 1642 N N . TYR A 1 210 ? -3.730 8.176 0.726 1.00 96.25 210 TYR A N 1
ATOM 1643 C CA . TYR A 1 210 ? -4.064 8.307 2.142 1.00 96.25 210 TYR A CA 1
ATOM 1644 C C . TYR A 1 210 ? -2.793 8.439 2.987 1.00 96.25 210 TYR A C 1
ATOM 1646 O O . TYR A 1 210 ? -2.679 9.347 3.807 1.00 96.25 210 TYR A O 1
ATOM 1654 N N . ALA A 1 211 ? -1.799 7.583 2.738 1.00 97.00 211 ALA A N 1
ATOM 1655 C CA . AL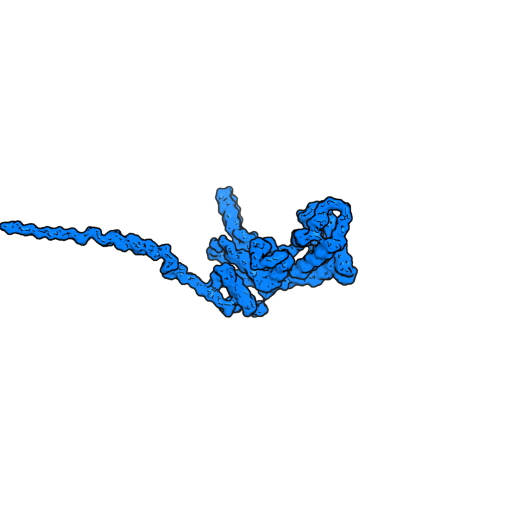A A 1 211 ? -0.519 7.648 3.437 1.00 97.00 211 ALA A CA 1
ATOM 1656 C C . ALA A 1 211 ? 0.234 8.966 3.165 1.00 97.00 211 ALA A C 1
ATOM 1658 O O . ALA A 1 211 ? 0.875 9.510 4.060 1.00 97.00 211 ALA A O 1
ATOM 1659 N N . LYS A 1 212 ? 0.127 9.522 1.948 1.00 95.31 212 LYS A N 1
ATOM 1660 C CA . LYS A 1 212 ? 0.713 10.825 1.586 1.00 95.31 212 LYS A CA 1
ATOM 1661 C C . LYS A 1 212 ? 0.097 11.986 2.362 1.00 95.31 212 LYS A C 1
ATOM 1663 O O . LYS A 1 212 ? 0.814 12.934 2.666 1.00 95.31 212 LYS A O 1
ATOM 1668 N N . GLU A 1 213 ? -1.200 11.924 2.642 1.00 95.62 213 GLU A N 1
ATOM 1669 C CA . GLU A 1 213 ? -1.926 12.942 3.408 1.00 95.62 213 GLU A CA 1
ATOM 1670 C C . GLU A 1 213 ? -1.644 12.848 4.916 1.00 95.62 213 GLU A C 1
ATOM 1672 O O . GLU A 1 213 ? -1.724 13.854 5.612 1.00 95.62 213 GLU A O 1
ATOM 1677 N N . HIS A 1 214 ? -1.241 11.670 5.406 1.00 95.69 214 HIS A N 1
ATOM 1678 C CA . HIS A 1 214 ? -1.056 11.376 6.833 1.00 95.69 214 HIS A CA 1
ATOM 1679 C C . HIS A 1 214 ? 0.377 10.933 7.168 1.00 95.69 214 HIS A C 1
ATOM 1681 O O . HIS A 1 214 ? 0.594 10.084 8.035 1.00 95.69 214 HIS A O 1
ATOM 1687 N N . LYS A 1 215 ? 1.373 11.466 6.447 1.00 92.44 215 LYS A N 1
ATOM 1688 C CA . LYS A 1 215 ? 2.782 11.078 6.606 1.00 92.44 215 LYS A CA 1
ATOM 1689 C C . LYS A 1 215 ? 3.241 11.223 8.056 1.00 92.44 215 LYS A C 1
ATOM 1691 O O . LYS A 1 215 ? 3.174 12.307 8.627 1.00 92.44 215 LYS A O 1
ATOM 1696 N N . ARG A 1 216 ? 3.819 10.153 8.603 1.00 93.56 216 ARG A N 1
ATOM 1697 C CA . ARG A 1 216 ? 4.452 10.170 9.936 1.00 93.56 216 ARG A CA 1
ATOM 1698 C C . ARG A 1 216 ? 5.903 10.650 9.943 1.00 93.56 216 ARG A C 1
ATOM 1700 O O . ARG A 1 216 ? 6.444 10.956 10.999 1.00 93.56 216 ARG A O 1
ATOM 1707 N N . GLN A 1 217 ? 6.547 10.658 8.780 1.00 90.31 217 GLN A N 1
ATOM 1708 C CA . GLN A 1 217 ? 7.956 11.007 8.601 1.00 90.31 217 GLN A CA 1
ATOM 1709 C C . GLN A 1 217 ? 8.112 11.896 7.363 1.00 90.31 217 GLN A C 1
ATOM 1711 O O . GLN A 1 217 ? 7.334 11.802 6.407 1.00 90.31 217 GLN A O 1
ATOM 1716 N N . SER A 1 218 ? 9.119 12.773 7.381 1.00 90.06 218 SER A N 1
ATOM 1717 C CA . SER A 1 218 ? 9.537 13.501 6.184 1.00 90.06 218 SER A CA 1
ATOM 1718 C C . SER A 1 218 ? 10.168 12.535 5.182 1.00 90.06 218 SER A C 1
ATOM 1720 O O . SER A 1 218 ? 10.712 11.500 5.554 1.00 90.06 218 SER A O 1
ATOM 1722 N N . GLY A 1 219 ? 10.068 12.863 3.897 1.00 89.94 219 GLY A N 1
ATOM 1723 C CA . GLY A 1 219 ? 10.622 12.022 2.845 1.00 89.94 219 GLY A CA 1
ATOM 1724 C C . GLY A 1 219 ? 9.869 12.125 1.529 1.00 89.94 219 GLY A C 1
ATOM 1725 O O . GLY A 1 219 ? 8.735 12.633 1.444 1.00 89.94 219 GLY A O 1
ATOM 1726 N N . ASN A 1 220 ? 10.529 11.637 0.489 1.00 90.75 220 ASN A N 1
ATOM 1727 C CA . ASN A 1 220 ? 9.963 11.499 -0.841 1.00 90.75 220 ASN A CA 1
ATOM 1728 C C . ASN A 1 220 ? 8.973 10.318 -0.901 1.00 90.75 220 ASN A C 1
ATOM 1730 O O . ASN A 1 220 ? 8.751 9.585 0.064 1.00 90.75 220 ASN A O 1
ATOM 1734 N N . ILE A 1 221 ? 8.311 10.158 -2.046 1.00 91.50 221 ILE A N 1
ATOM 1735 C CA . ILE A 1 221 ? 7.274 9.133 -2.200 1.00 91.50 221 ILE A CA 1
ATOM 1736 C C . ILE A 1 221 ? 7.829 7.703 -2.191 1.00 91.50 221 ILE A C 1
ATOM 1738 O O . ILE A 1 221 ? 7.168 6.787 -1.711 1.00 91.50 221 ILE A O 1
ATOM 1742 N N . ALA A 1 222 ? 9.056 7.515 -2.672 1.00 92.88 222 ALA A N 1
ATOM 1743 C CA . ALA A 1 222 ? 9.737 6.229 -2.664 1.00 92.88 222 ALA A CA 1
ATOM 1744 C C . ALA A 1 222 ? 10.044 5.764 -1.231 1.00 92.88 222 ALA A C 1
ATOM 1746 O O . ALA A 1 222 ? 9.860 4.589 -0.921 1.00 92.88 222 ALA A O 1
ATOM 1747 N N . GLU A 1 223 ? 10.453 6.681 -0.354 1.00 95.12 223 GLU A N 1
ATOM 1748 C CA . GLU A 1 223 ? 10.650 6.413 1.074 1.00 95.12 223 GLU A CA 1
ATOM 1749 C C . GLU A 1 223 ? 9.326 6.048 1.757 1.00 95.12 223 GLU A C 1
ATOM 1751 O O . GLU A 1 223 ? 9.274 5.058 2.481 1.00 95.12 223 GLU A O 1
ATOM 1756 N N . LEU A 1 224 ? 8.233 6.757 1.444 1.00 96.31 224 LEU A N 1
ATOM 1757 C CA . LEU A 1 224 ? 6.899 6.427 1.962 1.00 96.31 224 LEU A CA 1
ATOM 1758 C C . LEU A 1 224 ? 6.423 5.030 1.528 1.00 96.31 224 LEU A C 1
ATOM 1760 O O . LEU A 1 224 ? 5.884 4.282 2.340 1.00 96.31 224 LEU A O 1
ATOM 1764 N N . ARG A 1 225 ? 6.617 4.668 0.254 1.00 96.81 225 ARG A N 1
ATOM 1765 C CA . ARG A 1 225 ? 6.276 3.332 -0.264 1.00 96.81 225 ARG A CA 1
ATOM 1766 C C . ARG A 1 225 ? 7.086 2.247 0.436 1.00 96.81 225 ARG A C 1
ATOM 1768 O O . ARG A 1 225 ? 6.528 1.243 0.861 1.00 96.81 225 ARG A O 1
ATOM 1775 N N . ASN A 1 226 ? 8.389 2.472 0.603 1.00 96.88 226 ASN A N 1
ATOM 1776 C CA . ASN A 1 226 ? 9.258 1.545 1.321 1.00 96.88 226 ASN A CA 1
ATOM 1777 C C . ASN A 1 226 ? 8.811 1.362 2.781 1.00 96.88 226 ASN A C 1
ATOM 1779 O O . ASN A 1 226 ? 8.809 0.232 3.257 1.00 96.88 226 ASN A O 1
ATOM 1783 N N . ASP A 1 227 ? 8.403 2.441 3.459 1.00 97.75 227 ASP A N 1
ATOM 1784 C CA . ASP A 1 227 ? 7.858 2.391 4.821 1.00 97.75 227 ASP A CA 1
ATOM 1785 C C . ASP A 1 227 ? 6.572 1.552 4.880 1.00 97.75 227 ASP A C 1
ATOM 1787 O O . ASP A 1 227 ? 6.467 0.648 5.706 1.00 97.75 227 ASP A O 1
ATOM 1791 N N . LEU A 1 228 ? 5.632 1.767 3.953 1.00 98.00 228 LEU A N 1
ATOM 1792 C CA . LEU A 1 228 ? 4.379 1.002 3.861 1.00 98.00 228 LEU A CA 1
ATOM 1793 C C . LEU A 1 228 ? 4.590 -0.512 3.701 1.00 98.00 228 LEU A C 1
ATOM 1795 O O . LEU A 1 228 ? 3.780 -1.284 4.207 1.00 98.00 228 LEU A O 1
ATOM 1799 N N . TYR A 1 229 ? 5.665 -0.944 3.035 1.00 98.06 229 TYR A N 1
ATOM 1800 C CA . TYR A 1 229 ? 6.006 -2.367 2.900 1.00 98.06 229 TYR A CA 1
ATOM 1801 C C . TYR A 1 229 ? 6.662 -2.975 4.149 1.00 98.06 229 TYR A C 1
ATOM 1803 O O . TYR A 1 229 ? 6.874 -4.186 4.203 1.00 98.06 229 TYR A O 1
ATOM 1811 N N . THR A 1 230 ? 7.015 -2.169 5.152 1.00 98.25 230 THR A N 1
ATOM 1812 C CA . THR A 1 230 ? 7.459 -2.694 6.448 1.00 98.25 230 THR A CA 1
ATOM 1813 C C . THR A 1 230 ? 6.260 -3.122 7.289 1.00 98.25 230 THR A C 1
ATOM 1815 O O . THR A 1 230 ? 5.157 -2.601 7.127 1.00 98.25 230 THR A O 1
ATOM 1818 N N . GLN A 1 231 ? 6.476 -4.042 8.233 1.00 98.50 231 GLN A N 1
ATOM 1819 C CA . GLN A 1 231 ? 5.443 -4.450 9.187 1.00 98.50 231 GLN A CA 1
ATOM 1820 C C . GLN A 1 231 ? 4.869 -3.238 9.938 1.00 98.50 231 GLN A C 1
ATOM 1822 O O . GLN A 1 231 ? 3.666 -2.981 9.880 1.00 98.50 231 GLN A O 1
ATOM 1827 N N . TYR A 1 232 ? 5.748 -2.456 10.568 1.00 98.56 232 TYR A N 1
ATOM 1828 C CA . TYR A 1 232 ? 5.363 -1.302 11.373 1.00 98.56 232 TYR A CA 1
ATOM 1829 C C . TYR A 1 232 ? 4.715 -0.189 10.538 1.00 98.56 232 TYR A C 1
ATOM 1831 O O . TYR A 1 232 ? 3.736 0.416 10.967 1.00 98.56 232 TYR A O 1
ATOM 1839 N N . GLY A 1 233 ? 5.233 0.106 9.342 1.00 98.31 233 GLY A N 1
ATOM 1840 C CA . GLY A 1 233 ? 4.653 1.126 8.464 1.00 98.31 233 GLY A CA 1
ATOM 1841 C C . GLY A 1 233 ? 3.292 0.721 7.902 1.00 98.31 233 GLY A C 1
ATOM 1842 O O . GLY A 1 233 ? 2.344 1.501 8.002 1.00 98.31 233 GLY A O 1
ATOM 1843 N N . GLY A 1 234 ? 3.151 -0.508 7.397 1.00 98.31 234 GLY A N 1
ATOM 1844 C CA . GLY A 1 234 ? 1.868 -1.042 6.932 1.00 98.31 234 GLY A CA 1
ATOM 1845 C C . GLY A 1 234 ? 0.795 -1.033 8.026 1.00 98.31 234 GLY A C 1
ATOM 1846 O O . GLY A 1 234 ? -0.319 -0.560 7.792 1.00 98.31 234 GLY A O 1
ATOM 1847 N N . LEU A 1 235 ? 1.155 -1.456 9.246 1.00 98.69 235 LEU A N 1
ATOM 1848 C CA . LEU A 1 235 ? 0.271 -1.375 10.411 1.00 98.69 235 LEU A CA 1
ATOM 1849 C C . LEU A 1 235 ? -0.063 0.065 10.782 1.00 98.69 235 LEU A C 1
ATOM 1851 O O . LEU A 1 235 ? -1.225 0.365 11.030 1.00 98.69 235 LEU A O 1
ATOM 1855 N N . TYR A 1 236 ? 0.922 0.963 10.815 1.00 98.75 236 TYR A N 1
ATOM 1856 C CA . TYR A 1 236 ? 0.701 2.341 11.243 1.00 98.75 236 TYR A CA 1
ATOM 1857 C C . TYR A 1 236 ? -0.355 3.020 10.379 1.00 98.75 236 TYR A C 1
ATOM 1859 O O . TYR A 1 236 ? -1.352 3.520 10.895 1.00 98.75 236 TYR A O 1
ATOM 1867 N N . TYR A 1 237 ? -0.167 3.002 9.058 1.00 98.56 237 TYR A N 1
ATOM 1868 C CA . TYR A 1 237 ? -1.095 3.673 8.155 1.00 98.56 237 TYR A CA 1
ATOM 1869 C C . TYR A 1 237 ? -2.456 2.974 8.114 1.00 98.56 237 TYR A C 1
ATOM 1871 O O . TYR A 1 237 ? -3.475 3.648 7.957 1.00 98.56 237 TYR A O 1
ATOM 1879 N N . GLY A 1 238 ? -2.499 1.649 8.280 1.00 98.19 238 GLY A N 1
ATOM 1880 C CA . GLY A 1 238 ? -3.753 0.901 8.300 1.00 98.19 238 GLY A CA 1
ATOM 1881 C C . GLY A 1 238 ? -4.556 1.127 9.577 1.00 98.19 238 GLY A C 1
ATOM 1882 O O . GLY A 1 238 ? -5.751 1.403 9.500 1.00 98.19 238 GLY A O 1
ATOM 1883 N N . ILE A 1 239 ? -3.909 1.107 10.745 1.00 98.50 239 ILE A N 1
ATOM 1884 C CA . ILE A 1 239 ? -4.530 1.430 12.037 1.00 98.50 239 ILE A CA 1
ATOM 1885 C C . ILE A 1 239 ? -4.989 2.885 12.045 1.00 98.50 239 ILE A C 1
ATOM 1887 O O . ILE A 1 239 ? -6.133 3.151 12.406 1.00 98.50 239 ILE A O 1
ATOM 1891 N N . HIS A 1 240 ? -4.149 3.812 11.576 1.00 97.88 240 HIS A N 1
ATOM 1892 C CA . HIS A 1 240 ? -4.523 5.216 11.433 1.00 97.88 240 HIS A CA 1
ATOM 1893 C C . HIS A 1 240 ? -5.779 5.355 10.560 1.00 97.88 240 HIS A C 1
ATOM 1895 O O . HIS A 1 240 ? -6.768 5.958 10.973 1.00 97.88 240 HIS A O 1
ATOM 1901 N N . ARG A 1 241 ? -5.800 4.719 9.380 1.00 96.69 241 ARG A N 1
ATOM 1902 C CA . ARG A 1 241 ? -6.968 4.723 8.486 1.00 96.69 241 ARG A CA 1
ATOM 1903 C C . ARG A 1 241 ? -8.211 4.110 9.114 1.00 96.69 241 ARG A C 1
ATOM 1905 O O . ARG A 1 241 ? -9.314 4.603 8.891 1.00 96.69 241 ARG A O 1
ATOM 1912 N N . LEU A 1 242 ? -8.043 3.031 9.868 1.00 96.44 242 LEU A N 1
ATOM 1913 C CA . LEU A 1 242 ? -9.144 2.319 10.492 1.00 96.44 242 LEU A CA 1
ATOM 1914 C C . LEU A 1 242 ? -9.736 3.097 11.667 1.00 96.44 242 LEU A C 1
ATOM 1916 O O . LEU A 1 242 ? -10.948 3.030 11.846 1.00 96.44 242 LEU A O 1
ATOM 1920 N N . MET A 1 243 ? -8.920 3.803 12.456 1.00 95.38 243 MET A N 1
ATOM 1921 C CA . MET A 1 243 ? -9.293 4.257 13.801 1.00 95.38 243 MET A CA 1
ATOM 1922 C C . MET A 1 243 ? -9.406 5.777 13.964 1.00 95.38 243 MET A C 1
ATOM 1924 O O . MET A 1 243 ? -10.279 6.213 14.710 1.00 95.38 243 MET A O 1
ATOM 1928 N N . GLU A 1 244 ? -8.611 6.581 13.251 1.00 93.62 244 GLU A N 1
ATOM 1929 C CA . GLU A 1 244 ? -8.489 8.029 13.520 1.00 93.62 244 GLU A CA 1
ATOM 1930 C C . GLU A 1 244 ? -9.656 8.873 12.988 1.00 93.62 244 GLU A C 1
ATOM 1932 O O . GLU A 1 244 ? -9.822 10.034 13.359 1.00 93.62 244 GLU A O 1
ATOM 1937 N N . TYR A 1 245 ? -10.509 8.313 12.126 1.00 90.19 245 TYR A N 1
ATOM 1938 C CA . TYR A 1 245 ? -11.693 9.028 11.657 1.00 90.19 245 TYR A CA 1
ATOM 1939 C C . TYR A 1 245 ? -12.894 8.823 12.597 1.00 90.19 245 TYR A C 1
ATOM 1941 O O . TYR A 1 245 ? -13.118 7.742 13.162 1.00 90.19 245 TYR A O 1
ATOM 1949 N N . SER A 1 246 ? -13.704 9.878 12.735 1.00 86.81 246 SER A N 1
ATOM 1950 C CA . SER A 1 246 ? -14.865 9.906 13.628 1.00 86.81 246 SER A CA 1
ATOM 1951 C C . SER A 1 246 ? -15.989 8.995 13.130 1.00 86.81 246 SER A C 1
ATOM 1953 O O . SER A 1 246 ? -16.867 9.396 12.365 1.00 86.81 246 SER A O 1
ATOM 1955 N N . ALA A 1 247 ? -15.994 7.756 13.599 1.00 84.75 247 ALA A N 1
ATOM 1956 C CA . ALA A 1 247 ? -17.046 6.790 13.326 1.00 84.75 247 ALA A CA 1
ATOM 1957 C C . ALA A 1 247 ? -17.658 6.312 14.643 1.00 84.75 247 ALA A C 1
ATOM 1959 O O . ALA A 1 247 ? -17.116 5.443 15.327 1.00 84.75 247 ALA A O 1
ATOM 1960 N N . ASP A 1 248 ? -18.795 6.915 14.969 1.00 84.81 248 ASP A N 1
ATOM 1961 C CA . ASP A 1 248 ? -19.684 6.495 16.043 1.00 84.81 248 ASP A CA 1
ATOM 1962 C C . ASP A 1 248 ? -20.674 5.489 15.456 1.00 84.81 248 ASP A C 1
ATOM 1964 O O . ASP A 1 248 ? -21.687 5.856 14.854 1.00 84.81 248 ASP A O 1
ATOM 1968 N N . TYR A 1 249 ? -20.258 4.227 15.459 1.00 87.88 249 TYR A N 1
ATOM 1969 C CA . TYR A 1 249 ? -21.032 3.109 14.946 1.00 87.88 249 TYR A CA 1
ATOM 1970 C C . TYR A 1 249 ? -21.342 2.158 16.091 1.00 87.88 249 TYR A C 1
ATOM 1972 O O . TYR A 1 249 ? -20.425 1.646 16.729 1.00 87.88 249 TYR A O 1
ATOM 1980 N N . ASP A 1 250 ? -22.617 1.799 16.238 1.00 85.56 250 ASP A N 1
ATOM 1981 C CA . ASP A 1 250 ? -23.055 0.800 17.222 1.00 85.56 250 ASP A CA 1
ATOM 1982 C C . ASP A 1 250 ? -22.435 -0.588 16.984 1.00 85.56 250 ASP A C 1
ATOM 1984 O O . ASP A 1 250 ? -22.416 -1.442 17.869 1.00 85.56 250 ASP A O 1
ATOM 1988 N N . LYS A 1 251 ? -21.978 -0.857 15.752 1.00 86.69 251 LYS A N 1
ATOM 1989 C CA . LYS A 1 251 ? -21.440 -2.154 15.331 1.00 86.69 251 LYS A CA 1
ATOM 1990 C C . LYS A 1 251 ? -20.152 -1.982 14.533 1.00 86.69 251 LYS A C 1
ATOM 1992 O O . LYS A 1 251 ? -20.125 -1.265 13.533 1.00 86.69 251 LYS A O 1
ATOM 1997 N N . ALA A 1 252 ? -19.123 -2.750 14.898 1.00 87.50 252 ALA A N 1
ATOM 1998 C CA . ALA A 1 252 ? -17.822 -2.755 14.220 1.00 87.50 252 ALA A CA 1
ATOM 1999 C C . ALA A 1 252 ? -17.905 -3.092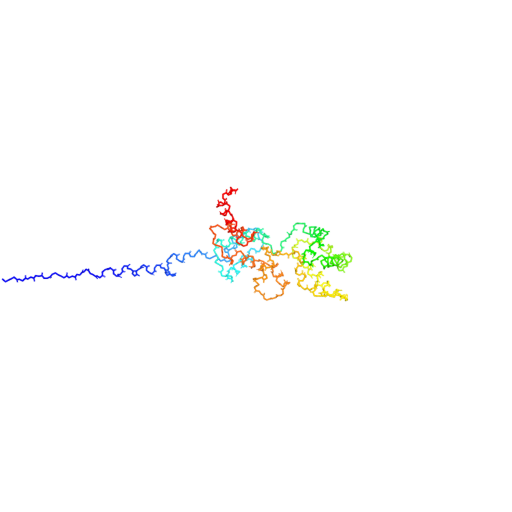 12.717 1.00 87.50 252 ALA A C 1
ATOM 2001 O O . ALA A 1 252 ? -17.085 -2.614 11.938 1.00 87.50 252 ALA A O 1
ATOM 2002 N N . ILE A 1 253 ? -18.930 -3.842 12.286 1.00 89.38 253 ILE A N 1
ATOM 2003 C CA . ILE A 1 253 ? -19.144 -4.196 10.872 1.00 89.38 253 ILE A CA 1
ATOM 2004 C C . ILE A 1 253 ? -19.223 -2.974 9.945 1.00 89.38 253 ILE A C 1
ATOM 2006 O O . ILE A 1 253 ? -18.762 -3.049 8.811 1.00 89.38 253 ILE A O 1
ATOM 2010 N N . TYR A 1 254 ? -19.739 -1.837 10.419 1.00 92.31 254 TYR A N 1
ATOM 2011 C CA . TYR A 1 254 ? -19.801 -0.610 9.620 1.00 92.31 254 TYR A CA 1
ATOM 2012 C C . TYR A 1 254 ? -18.424 0.041 9.456 1.00 92.31 254 TYR A C 1
ATOM 2014 O O . TYR A 1 254 ? -18.096 0.551 8.388 1.00 92.31 254 TYR A O 1
ATOM 2022 N N . ARG A 1 255 ? -17.567 -0.048 10.479 1.00 92.56 255 ARG A N 1
ATOM 2023 C CA . ARG A 1 255 ? -16.170 0.390 10.369 1.00 92.56 255 ARG A CA 1
ATOM 2024 C C . ARG A 1 255 ? -15.379 -0.520 9.419 1.00 92.56 255 ARG A C 1
ATOM 2026 O O . ARG A 1 255 ? -14.586 -0.022 8.629 1.00 92.56 255 ARG A O 1
ATOM 2033 N N . PHE A 1 256 ? -15.645 -1.829 9.414 1.00 92.19 256 PHE A N 1
ATOM 2034 C CA . PHE A 1 256 ? -15.057 -2.745 8.426 1.00 92.19 256 PHE A CA 1
ATOM 2035 C C . PHE A 1 256 ? -15.543 -2.473 6.998 1.00 92.19 256 PHE A C 1
ATOM 2037 O O . PHE A 1 256 ? -14.742 -2.492 6.061 1.00 92.19 256 PHE A O 1
ATOM 2044 N N . ALA A 1 257 ? -16.835 -2.181 6.823 1.00 93.31 257 ALA A N 1
ATOM 2045 C CA . ALA A 1 257 ? -17.388 -1.796 5.529 1.00 93.31 257 ALA A CA 1
ATOM 2046 C C . ALA A 1 257 ? -16.748 -0.497 5.014 1.00 93.31 257 ALA A C 1
ATOM 2048 O O . ALA A 1 257 ? -16.338 -0.445 3.856 1.00 93.31 257 ALA A O 1
ATOM 2049 N N . ASP A 1 258 ? -16.560 0.497 5.887 1.00 94.75 258 ASP A N 1
ATOM 2050 C CA . ASP A 1 258 ? -15.826 1.726 5.570 1.00 94.75 258 ASP A CA 1
ATOM 2051 C C . ASP A 1 258 ? -14.365 1.469 5.202 1.00 94.75 258 ASP A C 1
ATOM 2053 O O . ASP A 1 258 ? -13.842 2.088 4.273 1.00 94.75 258 ASP A O 1
ATOM 2057 N N . TYR A 1 259 ? -13.695 0.537 5.883 1.00 94.44 259 TYR A N 1
ATOM 2058 C CA . TYR A 1 259 ? -12.316 0.207 5.547 1.00 94.44 259 TYR A CA 1
ATOM 2059 C C . TYR A 1 259 ? -12.203 -0.286 4.097 1.00 94.44 259 TYR A C 1
ATOM 2061 O O . TYR A 1 259 ? -11.349 0.198 3.352 1.00 94.44 259 TYR A O 1
ATOM 2069 N N . ASN A 1 260 ? -13.121 -1.154 3.672 1.00 91.81 260 ASN A N 1
ATOM 2070 C CA . ASN A 1 260 ? -13.131 -1.752 2.337 1.00 91.81 260 ASN A CA 1
ATOM 2071 C C . ASN A 1 260 ? -13.707 -0.826 1.248 1.00 91.81 260 ASN A C 1
ATOM 2073 O O . ASN A 1 260 ? -13.232 -0.829 0.116 1.00 91.81 260 ASN A O 1
ATOM 2077 N N . SER A 1 261 ? -14.729 -0.028 1.573 1.00 92.75 261 SER A N 1
ATOM 2078 C CA . SER A 1 261 ? -15.527 0.726 0.585 1.00 92.75 261 SER A CA 1
ATOM 2079 C C . SER A 1 261 ? -15.297 2.241 0.620 1.00 92.75 261 SER A C 1
ATOM 2081 O O . SER A 1 261 ? -15.888 2.975 -0.171 1.00 92.75 261 SER A O 1
ATOM 2083 N N . GLY A 1 262 ? -14.436 2.720 1.519 1.00 91.81 262 GLY A N 1
ATOM 2084 C CA . GLY A 1 262 ? -14.116 4.133 1.705 1.00 91.81 262 GLY A CA 1
ATOM 2085 C C . GLY A 1 262 ? -14.654 4.691 3.024 1.00 91.81 262 GLY A C 1
ATOM 2086 O O . GLY A 1 262 ? -15.723 4.307 3.502 1.00 91.81 262 GLY A O 1
ATOM 2087 N N . MET A 1 263 ? -13.911 5.630 3.619 1.00 91.50 263 MET A N 1
ATOM 2088 C CA . MET A 1 263 ? -14.311 6.271 4.877 1.00 91.50 263 MET A CA 1
ATOM 2089 C C . MET A 1 263 ? -15.720 6.868 4.756 1.00 91.50 263 MET A C 1
ATOM 2091 O O . MET A 1 263 ? -16.028 7.548 3.777 1.00 91.50 263 MET A O 1
ATOM 2095 N N . TYR A 1 264 ? -16.563 6.599 5.757 1.00 92.81 264 TYR A N 1
ATOM 2096 C CA . TYR A 1 264 ? -17.978 6.988 5.817 1.00 92.81 264 TYR A CA 1
ATOM 2097 C C . TYR A 1 264 ? -18.915 6.310 4.806 1.00 92.81 264 TYR A C 1
ATOM 2099 O O . TYR A 1 264 ? -20.084 6.691 4.723 1.00 92.81 264 TYR A O 1
ATOM 2107 N N . SER A 1 265 ? -18.466 5.296 4.061 1.00 94.44 265 SER A N 1
ATOM 2108 C CA . SER A 1 265 ? -19.307 4.591 3.083 1.00 94.44 265 SER A CA 1
ATOM 2109 C C . SER A 1 265 ? -20.604 4.031 3.682 1.00 94.44 265 SER A C 1
ATOM 2111 O O . SER A 1 265 ? -21.655 4.137 3.054 1.00 94.44 265 SER A O 1
ATOM 2113 N N . SER A 1 266 ? -20.573 3.525 4.916 1.00 94.06 266 SER A N 1
ATOM 2114 C CA . SER A 1 266 ? -21.740 2.976 5.610 1.00 94.06 266 SER A CA 1
ATOM 2115 C C . SER A 1 266 ? -22.760 4.066 5.928 1.00 94.06 266 SER A C 1
ATOM 2117 O O . SER A 1 266 ? -23.956 3.877 5.710 1.00 94.06 266 SER A O 1
ATOM 2119 N N . ARG A 1 267 ? -22.298 5.242 6.380 1.00 92.56 267 ARG A N 1
ATOM 2120 C CA . ARG A 1 267 ? -23.159 6.421 6.586 1.00 92.56 267 ARG A CA 1
ATOM 2121 C C . ARG A 1 267 ? -23.743 6.916 5.270 1.00 92.56 267 ARG A C 1
ATOM 2123 O O . ARG A 1 267 ? -24.937 7.188 5.204 1.00 92.56 267 ARG A O 1
ATOM 2130 N N . ASN A 1 268 ? -22.926 6.981 4.222 1.00 93.25 268 ASN A N 1
ATOM 2131 C CA . ASN A 1 268 ? -23.371 7.402 2.897 1.00 93.25 268 ASN A CA 1
ATOM 2132 C C . ASN A 1 268 ? -24.434 6.442 2.348 1.00 93.25 268 ASN A C 1
ATOM 2134 O O . ASN A 1 268 ? -25.473 6.894 1.880 1.00 93.25 268 ASN A O 1
ATOM 2138 N N . ALA A 1 269 ? -24.227 5.130 2.473 1.00 93.50 269 ALA A N 1
ATOM 2139 C CA . ALA A 1 269 ? -25.203 4.120 2.078 1.00 93.50 269 ALA A CA 1
ATOM 2140 C C . ALA A 1 269 ? -26.506 4.237 2.884 1.00 93.50 269 ALA A C 1
ATOM 2142 O O . ALA A 1 269 ? -27.590 4.211 2.301 1.00 93.50 269 ALA A O 1
ATOM 2143 N N . ALA A 1 270 ? -26.420 4.433 4.205 1.00 91.94 270 ALA A N 1
ATOM 2144 C CA . ALA A 1 270 ? -27.593 4.655 5.049 1.00 91.94 270 ALA A CA 1
ATOM 2145 C C . ALA A 1 270 ? -28.361 5.926 4.647 1.00 91.94 270 ALA A C 1
ATOM 2147 O O . ALA A 1 270 ? -29.587 5.899 4.555 1.00 91.94 270 ALA A O 1
ATOM 2148 N N . PHE A 1 271 ? -27.656 7.017 4.340 1.00 93.56 271 PHE A N 1
ATOM 2149 C CA . PHE A 1 271 ? -28.264 8.261 3.871 1.00 93.56 271 PHE A CA 1
ATOM 2150 C C . PHE A 1 271 ? -28.965 8.087 2.517 1.00 93.56 271 PHE A C 1
ATOM 2152 O O . PHE A 1 271 ? -30.124 8.475 2.378 1.00 93.56 271 PHE A O 1
ATOM 2159 N N . GLN A 1 272 ? -28.312 7.437 1.546 1.00 92.88 272 GLN A N 1
ATOM 2160 C CA . GLN A 1 272 ? -28.932 7.127 0.252 1.00 92.88 272 GLN A CA 1
ATOM 2161 C C . GLN A 1 272 ? -30.189 6.267 0.434 1.00 92.88 272 GLN A C 1
ATOM 2163 O O . GLN A 1 272 ? -31.218 6.527 -0.187 1.00 92.88 272 GLN A O 1
ATOM 2168 N N . LYS A 1 273 ? -30.159 5.309 1.369 1.00 93.06 273 LYS A N 1
ATOM 2169 C CA . LYS A 1 273 ? -31.329 4.495 1.704 1.00 93.06 273 LYS A CA 1
ATOM 2170 C C . LYS A 1 273 ? -32.494 5.318 2.246 1.00 93.06 273 LYS A C 1
ATOM 2172 O O . LYS A 1 273 ? -33.636 5.094 1.857 1.00 93.06 273 LYS A O 1
ATOM 2177 N N . MET A 1 274 ? -32.220 6.271 3.136 1.00 93.75 274 MET A N 1
ATOM 2178 C CA . MET A 1 274 ? -33.250 7.164 3.673 1.00 93.75 274 MET A CA 1
ATOM 2179 C C . MET A 1 274 ? -33.862 8.038 2.573 1.00 93.75 274 MET A C 1
ATOM 2181 O O . MET A 1 274 ? -35.079 8.215 2.550 1.00 93.75 274 MET A O 1
ATOM 2185 N N . LEU A 1 275 ? -33.049 8.531 1.631 1.00 93.25 275 LEU A N 1
ATOM 2186 C CA . LEU A 1 275 ? -33.542 9.283 0.475 1.00 93.25 275 LEU A CA 1
ATOM 2187 C C . LEU A 1 275 ? -34.474 8.442 -0.407 1.00 93.25 275 LEU A C 1
ATOM 2189 O O . LEU A 1 275 ? -35.537 8.930 -0.785 1.00 93.25 275 LEU A O 1
ATOM 2193 N N . GLU A 1 276 ? -34.127 7.181 -0.686 1.00 92.31 276 GLU A N 1
ATOM 2194 C CA . GLU A 1 276 ? -34.989 6.263 -1.446 1.00 92.31 276 GLU A CA 1
ATOM 2195 C C . GLU A 1 276 ? -36.359 6.080 -0.779 1.00 92.31 276 GLU A C 1
ATOM 2197 O O . GLU A 1 276 ? -37.388 6.179 -1.450 1.00 92.31 276 GLU A O 1
ATOM 2202 N N . VAL A 1 277 ? -36.376 5.867 0.543 1.00 91.81 277 VAL A N 1
ATOM 2203 C CA . VAL A 1 277 ? -37.618 5.713 1.320 1.00 91.81 277 VAL A CA 1
ATOM 2204 C C . VAL A 1 277 ? -38.483 6.967 1.223 1.00 91.81 277 VAL A C 1
ATOM 2206 O O . VAL A 1 277 ? -39.679 6.863 0.957 1.00 91.81 277 VAL A O 1
ATOM 2209 N N . ILE A 1 278 ? -37.891 8.150 1.411 1.00 92.19 278 ILE A N 1
ATOM 2210 C CA . ILE A 1 278 ? -38.619 9.428 1.374 1.00 92.19 278 ILE A CA 1
ATOM 2211 C C . ILE A 1 278 ? -39.184 9.705 -0.026 1.00 92.19 278 ILE A C 1
ATOM 2213 O O . ILE A 1 278 ? -40.278 10.248 -0.152 1.00 92.19 278 ILE A O 1
ATOM 2217 N N . GLN A 1 279 ? -38.476 9.298 -1.081 1.00 90.56 279 GLN A N 1
ATOM 2218 C CA . GLN A 1 279 ? -38.920 9.445 -2.471 1.00 90.56 279 GLN A CA 1
ATOM 2219 C C . GLN A 1 279 ? -39.978 8.410 -2.895 1.00 90.56 279 GLN A C 1
ATOM 2221 O O . GLN A 1 279 ? -40.430 8.432 -4.037 1.00 90.56 279 GLN A O 1
ATOM 2226 N N . GLY A 1 280 ? -40.389 7.506 -1.998 1.00 81.81 280 GLY A N 1
ATOM 2227 C CA . GLY A 1 280 ? -41.375 6.466 -2.292 1.00 81.81 280 GLY A CA 1
ATOM 2228 C C . GLY A 1 280 ? -40.826 5.312 -3.132 1.00 81.81 280 GLY A C 1
ATOM 2229 O O . GLY A 1 280 ? -41.597 4.477 -3.612 1.00 81.81 280 GLY A O 1
ATOM 2230 N N . ASN A 1 281 ? -39.504 5.227 -3.300 1.00 79.75 281 ASN A N 1
ATOM 2231 C CA . ASN A 1 281 ? -38.877 4.095 -3.965 1.00 79.75 281 ASN A CA 1
ATOM 2232 C C . ASN A 1 281 ? -38.893 2.887 -3.021 1.00 79.75 281 ASN A C 1
ATOM 2234 O O . ASN A 1 281 ? -38.543 2.983 -1.842 1.00 79.75 281 ASN A O 1
ATOM 2238 N N . LYS A 1 282 ? -39.289 1.715 -3.537 1.00 66.50 282 LYS A N 1
ATOM 2239 C CA . LYS A 1 282 ? -39.173 0.471 -2.772 1.00 66.50 282 LYS A CA 1
ATOM 2240 C C . LYS A 1 282 ? -37.700 0.166 -2.540 1.00 66.50 282 LYS A C 1
ATOM 2242 O O . LYS A 1 282 ? -36.973 -0.216 -3.453 1.00 66.50 282 LYS A O 1
ATOM 2247 N N . VAL A 1 283 ? -37.314 0.288 -1.283 1.00 62.47 283 VAL A N 1
ATOM 2248 C CA . VAL A 1 283 ? -36.095 -0.265 -0.715 1.00 62.47 283 VAL A CA 1
ATOM 2249 C C . VAL A 1 283 ? -36.026 -1.763 -1.035 1.00 62.47 283 VAL A C 1
ATOM 2251 O O . VAL A 1 283 ? -36.849 -2.532 -0.542 1.00 62.47 283 VAL A O 1
ATOM 2254 N N . LYS A 1 284 ? -35.072 -2.160 -1.889 1.00 60.66 284 LYS A N 1
ATOM 2255 C CA . LYS A 1 284 ? -34.609 -3.555 -1.978 1.00 60.66 284 LYS A CA 1
ATOM 2256 C C . LYS A 1 284 ? -33.823 -3.939 -0.733 1.00 60.66 284 LYS A C 1
ATOM 2258 O O . LYS A 1 284 ? -33.142 -3.030 -0.191 1.00 60.66 284 LYS A O 1
#

Foldseek 3Di:
DDDDDDDDDDPDDDPPPVVVVVVVCPDCPHPVNPVQADADDLVRLLVLADPPAPPSSVLSVLLRVLCVVLVNGRHPVLSNLLRVLLCVQAVLAFWHFDPQQLVVQLVCLVPCQLVLQCVQPNNPLSNVVSVVLVVQQCCPPHNVCGVNNQSSVDTTLVSLLVSLVVSLVVCLVPDDPDDDDDCNVVSDPVNSVSSRPQQFHTSNRHGLVLCVVVPPDDDDSVVLRVQCSDSSSVSNSNSCQLGVDDDPDPDSVLSVVCSVPNNCPSVVVVVVQVVCVVVVHDDD

Radius of gyration: 30.24 Å; chains: 1; bounding box: 74×60×113 Å